Protein AF-A0A1J1LCN2-F1 (afdb_monomer_lite)

Radius of gyration: 22.04 Å; chains: 1; bounding box: 60×56×61 Å

Sequence (319 aa):
MSKEHWFLKQETEKDTKYTIKGSEVYQTLYPQIKDKIDKNESVIDILTWIEAEVKTAYNEAYKGSEIELTQGALNNCRGQWNEFLITSFLAEIAIDFYSTHKLYFVPFRLARSGETNKTVKKPKSQKKGTSQETVSTEETVSSEAASKFLALFHKDEFKENKGLHHINQFKDNIFFSSPDYVLSILDDQGLFNQIQPLLNQQANEAESLGTEIYKLLQGKLKAQEVKAVLSVKISNRPDRRYQALYETAMIKAIGYACGQNWKYYMVTAKQASLSDVKIFTKGIAPHGIAIKRELISVDQVYSCSNKQDLIKLVEDALP

pLDDT: mean 85.87, std 17.78, range [28.0, 98.06]

Structure (mmCIF, N/CA/C/O backbone):
data_AF-A0A1J1LCN2-F1
#
_entry.id   AF-A0A1J1LCN2-F1
#
loop_
_atom_site.group_PDB
_atom_site.id
_atom_site.type_symbol
_atom_site.label_atom_id
_atom_site.label_alt_id
_atom_site.label_comp_id
_atom_site.label_asym_id
_atom_site.label_entity_id
_atom_site.label_seq_id
_atom_site.pdbx_PDB_ins_code
_atom_site.Cartn_x
_atom_site.Cartn_y
_atom_site.Cartn_z
_atom_site.occupancy
_atom_site.B_iso_or_equiv
_atom_site.auth_seq_id
_atom_site.auth_comp_id
_atom_site.auth_asym_id
_atom_site.auth_atom_id
_atom_site.pdbx_PDB_model_num
ATOM 1 N N . MET A 1 1 ? 26.511 6.960 -16.632 1.00 59.47 1 MET A N 1
ATOM 2 C CA . MET A 1 1 ? 26.755 5.576 -16.161 1.00 59.47 1 MET A CA 1
ATOM 3 C C . MET A 1 1 ? 25.958 4.636 -17.047 1.00 59.47 1 MET A C 1
ATOM 5 O O . MET A 1 1 ? 24.852 5.014 -17.413 1.00 59.47 1 MET A O 1
ATOM 9 N N . SER A 1 2 ? 26.504 3.476 -17.430 1.00 80.00 2 SER A N 1
ATOM 10 C CA . SER A 1 2 ? 25.747 2.499 -18.230 1.00 80.00 2 SER A CA 1
ATOM 11 C C . SER A 1 2 ? 24.535 1.992 -17.434 1.00 80.00 2 SER A C 1
ATOM 13 O O . SER A 1 2 ? 24.664 1.624 -16.264 1.00 80.00 2 SER A O 1
ATOM 15 N N . LYS A 1 3 ? 23.355 2.000 -18.066 1.00 92.62 3 LYS A N 1
ATOM 16 C CA . LYS A 1 3 ? 22.088 1.498 -17.507 1.00 92.62 3 LYS A CA 1
ATOM 17 C C . LYS A 1 3 ? 21.880 -0.003 -17.784 1.00 92.62 3 LYS A C 1
ATOM 19 O O . LYS A 1 3 ? 20.807 -0.527 -17.518 1.00 92.62 3 LYS A O 1
ATOM 24 N N . GLU A 1 4 ? 22.900 -0.715 -18.273 1.00 90.75 4 GLU A N 1
ATOM 25 C CA . GLU A 1 4 ? 22.841 -2.168 -18.526 1.00 90.75 4 GLU A CA 1
ATOM 26 C C . GLU A 1 4 ? 22.436 -2.980 -17.293 1.00 90.75 4 GLU A C 1
ATOM 28 O O . GLU A 1 4 ? 21.716 -3.969 -17.410 1.00 90.75 4 GLU A O 1
ATOM 33 N N . HIS A 1 5 ? 22.854 -2.544 -16.101 1.00 93.19 5 HIS A N 1
ATOM 34 C CA . HIS A 1 5 ? 22.542 -3.225 -14.847 1.00 93.19 5 HIS A CA 1
ATOM 35 C C . HIS A 1 5 ? 21.031 -3.355 -14.589 1.00 93.19 5 HIS A C 1
ATOM 37 O O . HIS A 1 5 ? 20.629 -4.323 -13.948 1.00 93.19 5 HIS A O 1
ATOM 43 N N . TRP A 1 6 ? 20.194 -2.485 -15.176 1.00 95.38 6 TRP A N 1
ATOM 44 C CA . TRP A 1 6 ? 18.727 -2.548 -15.096 1.00 95.38 6 TRP A CA 1
ATOM 45 C C . TRP A 1 6 ? 18.120 -3.803 -15.725 1.00 95.38 6 TRP A C 1
ATOM 47 O O . TRP A 1 6 ? 16.941 -4.091 -15.502 1.00 95.38 6 TRP A O 1
ATOM 57 N N . PHE A 1 7 ? 18.891 -4.547 -16.514 1.00 95.25 7 PHE A N 1
ATOM 58 C CA . PHE A 1 7 ? 18.408 -5.694 -17.260 1.00 95.25 7 PHE A CA 1
ATOM 59 C C . PHE A 1 7 ? 19.139 -6.964 -16.832 1.00 95.25 7 PHE A C 1
ATOM 61 O O . PHE A 1 7 ? 20.348 -6.988 -16.615 1.00 95.25 7 PHE A O 1
ATOM 68 N N . LEU A 1 8 ? 18.386 -8.053 -16.713 1.00 92.88 8 LEU A N 1
ATOM 69 C CA . LEU A 1 8 ? 18.922 -9.390 -16.509 1.00 92.88 8 LEU A CA 1
ATOM 70 C C . LEU A 1 8 ? 18.623 -10.227 -17.748 1.00 92.88 8 LEU A C 1
ATOM 72 O O . LEU A 1 8 ? 17.456 -10.473 -18.065 1.00 92.88 8 LEU A O 1
ATOM 76 N N . LYS A 1 9 ? 19.677 -10.683 -18.425 1.00 90.50 9 LYS A N 1
ATOM 77 C CA . LYS A 1 9 ? 19.562 -11.663 -19.504 1.00 90.50 9 LYS A CA 1
ATOM 78 C C . LYS A 1 9 ? 19.277 -13.038 -18.896 1.00 90.50 9 LYS A C 1
ATOM 80 O O . LYS A 1 9 ? 20.013 -13.498 -18.027 1.00 90.50 9 LYS A O 1
ATOM 85 N N . GLN A 1 10 ? 18.205 -13.675 -19.341 1.00 87.38 10 GLN A N 1
ATOM 86 C CA . GLN A 1 10 ? 17.827 -15.035 -18.981 1.00 87.38 10 GLN A CA 1
ATOM 87 C C . GLN A 1 10 ? 17.885 -15.899 -20.233 1.00 87.38 10 GLN A C 1
ATOM 89 O O . GLN A 1 10 ? 17.110 -15.705 -21.168 1.00 87.38 10 GLN A O 1
ATOM 94 N N . GLU A 1 11 ? 18.811 -16.847 -20.237 1.00 87.62 11 GLU A N 1
ATOM 95 C CA . GLU A 1 11 ? 18.952 -17.829 -21.304 1.00 87.62 11 GLU A CA 1
ATOM 96 C C . GLU A 1 11 ? 18.274 -19.124 -20.860 1.00 87.62 11 GLU A C 1
ATOM 98 O O . GLU A 1 11 ? 18.540 -19.655 -19.781 1.00 87.62 11 GLU A O 1
ATOM 103 N N . THR A 1 12 ? 17.353 -19.610 -21.683 1.00 83.38 12 THR A N 1
ATOM 104 C CA . THR A 1 12 ? 16.739 -20.931 -21.544 1.00 83.38 12 THR A CA 1
ATOM 105 C C . THR A 1 12 ? 17.127 -21.777 -22.749 1.00 83.38 12 THR A C 1
ATOM 107 O O . THR A 1 12 ? 17.498 -21.235 -23.786 1.00 83.38 12 THR A O 1
ATOM 110 N N . GLU A 1 13 ? 16.970 -23.100 -22.660 1.00 81.00 13 GLU A N 1
ATOM 111 C CA . GLU A 1 13 ? 17.244 -24.018 -23.782 1.00 81.00 13 GLU A CA 1
ATOM 112 C C . GLU A 1 13 ? 16.481 -23.666 -25.075 1.00 81.00 13 GLU A C 1
ATOM 114 O O . GLU A 1 13 ? 16.853 -24.126 -26.150 1.00 81.00 13 GLU A O 1
ATOM 119 N N . LYS A 1 14 ? 15.402 -22.874 -24.979 1.00 81.06 14 LYS A N 1
ATOM 120 C CA . LYS A 1 14 ? 14.504 -22.550 -26.095 1.00 81.06 14 LYS A CA 1
ATOM 121 C C . LYS A 1 14 ? 14.486 -21.076 -26.493 1.00 81.06 14 LYS A C 1
ATOM 123 O O . LYS A 1 14 ? 13.974 -20.775 -27.564 1.00 81.06 14 LYS A O 1
ATOM 128 N N . ASP A 1 15 ? 14.953 -20.167 -25.636 1.00 86.00 15 ASP A N 1
ATOM 129 C CA . ASP A 1 15 ? 14.773 -18.725 -25.841 1.00 86.00 15 ASP A CA 1
ATOM 130 C C . ASP A 1 15 ? 15.688 -17.884 -24.937 1.00 86.00 15 ASP A C 1
ATOM 132 O O . ASP A 1 15 ? 16.031 -18.299 -23.824 1.00 86.00 15 ASP A O 1
ATOM 136 N N . THR A 1 16 ? 16.020 -16.674 -25.385 1.00 85.50 16 THR A N 1
ATOM 137 C CA . THR A 1 16 ? 16.702 -15.649 -24.589 1.00 85.50 16 THR A CA 1
ATOM 138 C C . THR A 1 16 ? 15.739 -14.505 -24.300 1.00 85.50 16 THR A C 1
ATOM 140 O O . THR A 1 16 ? 15.198 -13.890 -25.213 1.00 85.50 16 THR A O 1
ATOM 143 N N . LYS A 1 17 ? 15.560 -14.164 -23.021 1.00 88.19 17 LYS A N 1
ATOM 144 C CA . LYS A 1 17 ? 14.676 -13.072 -22.590 1.00 88.19 17 LYS A CA 1
ATOM 145 C C . LYS A 1 17 ? 15.401 -12.089 -21.692 1.00 88.19 17 LYS A C 1
ATOM 147 O O . LYS A 1 17 ? 16.262 -12.469 -20.906 1.00 88.19 17 LYS A O 1
ATOM 152 N N . TYR A 1 18 ? 14.995 -10.827 -21.758 1.00 89.62 18 TYR A N 1
ATOM 153 C CA . TYR A 1 18 ? 15.438 -9.807 -20.814 1.00 89.62 18 TYR A CA 1
ATOM 154 C C . TYR A 1 18 ? 14.356 -9.542 -19.772 1.00 89.62 18 TYR A C 1
ATOM 156 O O . TYR A 1 18 ? 13.198 -9.281 -20.101 1.00 89.62 18 TYR A O 1
ATOM 164 N N . THR A 1 19 ? 14.751 -9.597 -18.504 1.00 92.06 19 THR A N 1
ATOM 165 C CA . THR A 1 19 ? 13.927 -9.173 -17.370 1.00 92.06 19 THR A CA 1
ATOM 166 C C . THR A 1 19 ? 14.384 -7.799 -16.906 1.00 92.06 19 THR A C 1
ATOM 168 O O . THR A 1 19 ? 15.581 -7.537 -16.821 1.00 92.06 19 THR A O 1
ATOM 171 N N . ILE A 1 20 ? 13.433 -6.927 -16.586 1.00 95.25 20 ILE A N 1
ATOM 172 C CA . ILE A 1 20 ? 13.710 -5.614 -16.003 1.00 95.25 20 ILE A CA 1
ATOM 173 C C . ILE A 1 20 ? 13.854 -5.796 -14.494 1.00 95.25 20 ILE A C 1
ATOM 175 O O . ILE A 1 20 ? 12.974 -6.355 -13.835 1.00 95.25 20 ILE A O 1
ATOM 179 N N . LYS A 1 21 ? 14.940 -5.287 -13.929 1.00 94.31 21 LYS A N 1
ATOM 180 C CA . LYS A 1 21 ? 15.124 -5.206 -12.485 1.00 94.31 21 LYS A CA 1
ATOM 181 C C . LYS A 1 21 ? 14.423 -3.955 -11.966 1.00 94.31 21 LYS A C 1
ATOM 183 O O . LYS A 1 21 ? 15.024 -2.895 -11.819 1.00 94.31 21 LYS A O 1
ATOM 188 N N . GLY A 1 22 ? 13.111 -4.074 -11.752 1.00 92.94 22 GLY A N 1
ATOM 189 C CA . GLY A 1 22 ? 12.228 -2.940 -11.464 1.00 92.94 22 GLY A CA 1
ATOM 190 C C . GLY A 1 22 ? 12.692 -2.057 -10.301 1.00 92.94 22 GLY A C 1
ATOM 191 O O . GLY A 1 22 ? 12.530 -0.840 -10.357 1.00 92.94 22 GLY A O 1
ATOM 192 N N . SER A 1 23 ? 13.312 -2.636 -9.278 1.00 89.75 23 SER A N 1
ATOM 193 C CA . SER A 1 23 ? 13.842 -1.887 -8.144 1.00 89.75 23 SER A CA 1
ATOM 194 C C . SER A 1 23 ? 15.142 -1.160 -8.400 1.00 89.75 23 SER A C 1
ATOM 196 O O . SER A 1 23 ? 15.243 -0.004 -8.004 1.00 89.75 23 SER A O 1
ATOM 198 N N . GLU A 1 24 ? 16.094 -1.775 -9.104 1.00 92.00 24 GLU A N 1
ATOM 199 C CA . GLU A 1 24 ? 17.316 -1.084 -9.525 1.00 92.00 24 GLU A CA 1
ATOM 200 C C . GLU A 1 24 ? 16.958 0.140 -10.383 1.00 92.00 24 GLU A C 1
ATOM 202 O O . GLU A 1 24 ? 17.501 1.224 -10.167 1.00 92.00 24 GLU A O 1
ATOM 207 N N . VAL A 1 25 ? 15.972 0.005 -11.283 1.00 94.56 25 VAL A N 1
ATOM 208 C CA . VAL A 1 25 ? 15.423 1.131 -12.059 1.00 94.56 25 VAL A CA 1
ATOM 209 C C . VAL A 1 25 ? 14.874 2.215 -11.131 1.00 94.56 25 VAL A C 1
ATOM 211 O O . VAL A 1 25 ? 15.272 3.373 -11.238 1.00 94.56 25 VAL A O 1
ATOM 214 N N . TYR A 1 26 ? 13.968 1.851 -10.218 1.00 93.12 26 TYR A N 1
ATOM 215 C CA . TYR A 1 26 ? 13.308 2.815 -9.336 1.00 93.12 26 TYR A CA 1
ATOM 216 C C . TYR A 1 26 ? 14.311 3.553 -8.445 1.00 93.12 26 TYR A C 1
ATOM 218 O O . TYR A 1 26 ? 14.257 4.772 -8.359 1.00 93.12 26 TYR A O 1
ATOM 226 N N . GLN A 1 27 ? 15.258 2.836 -7.835 1.00 90.56 27 GLN A N 1
ATOM 227 C CA . GLN A 1 27 ? 16.303 3.417 -6.988 1.00 90.56 27 GLN A CA 1
ATOM 228 C C . GLN A 1 27 ? 17.216 4.355 -7.780 1.00 90.56 27 GLN A C 1
ATOM 230 O O . GLN A 1 27 ? 17.504 5.459 -7.324 1.00 90.56 27 GLN A O 1
ATOM 235 N N . THR A 1 28 ? 17.625 3.955 -8.988 1.00 92.38 28 THR A N 1
ATOM 236 C CA . THR A 1 28 ? 18.464 4.799 -9.853 1.00 92.38 28 THR A CA 1
ATOM 237 C C . THR A 1 28 ? 17.752 6.099 -10.234 1.00 92.38 28 THR A C 1
ATOM 239 O O . THR A 1 28 ? 18.388 7.145 -10.334 1.00 92.38 28 THR A O 1
ATOM 242 N N . LEU A 1 29 ? 16.437 6.030 -10.456 1.00 93.69 29 LEU A N 1
ATOM 243 C CA . LEU A 1 29 ? 15.605 7.162 -10.861 1.00 93.69 29 LEU A CA 1
ATOM 244 C C . LEU A 1 29 ? 14.994 7.933 -9.683 1.00 93.69 29 LEU A C 1
ATOM 246 O O . LEU A 1 29 ? 14.337 8.950 -9.905 1.00 93.69 29 LEU A O 1
ATOM 250 N N . TYR A 1 30 ? 15.183 7.477 -8.441 1.00 91.44 30 TYR A N 1
ATOM 251 C CA . TYR A 1 30 ? 14.486 8.032 -7.284 1.00 91.44 30 TYR A CA 1
ATOM 252 C C . TYR A 1 30 ? 14.711 9.540 -7.081 1.00 91.44 30 TYR A C 1
ATOM 254 O O . TYR A 1 30 ? 13.727 10.228 -6.827 1.00 91.44 30 TYR A O 1
ATOM 262 N N . PRO A 1 31 ? 15.922 10.114 -7.250 1.00 91.56 31 PRO A N 1
ATOM 263 C CA . PRO A 1 31 ? 16.104 11.563 -7.127 1.00 91.56 31 PRO A CA 1
ATOM 264 C C . PRO A 1 31 ? 15.206 12.372 -8.076 1.00 91.56 31 PRO A C 1
ATOM 266 O O . PRO A 1 31 ? 14.631 13.381 -7.678 1.00 91.56 31 PRO A O 1
ATOM 269 N N . GLN A 1 32 ? 15.042 11.914 -9.320 1.00 95.00 32 GLN A N 1
ATOM 270 C CA . GLN A 1 32 ? 14.153 12.541 -10.298 1.00 95.00 32 GLN A CA 1
ATOM 271 C C . GLN A 1 32 ? 12.687 12.253 -9.979 1.00 95.00 32 GLN A C 1
ATOM 273 O O . GLN A 1 32 ? 11.855 13.141 -10.115 1.00 95.00 32 GLN A O 1
ATOM 278 N N . ILE A 1 33 ? 12.361 11.037 -9.529 1.00 92.25 33 ILE A N 1
ATOM 279 C CA . ILE A 1 33 ? 11.013 10.704 -9.054 1.00 92.25 33 ILE A CA 1
ATOM 280 C C . ILE A 1 33 ? 10.621 11.653 -7.921 1.00 92.25 33 ILE A C 1
ATOM 282 O O . ILE A 1 33 ? 9.539 12.220 -7.975 1.00 92.25 33 ILE A O 1
ATOM 286 N N . LYS A 1 34 ? 11.505 11.891 -6.949 1.00 90.44 34 LYS A N 1
ATOM 287 C CA . LYS A 1 34 ? 11.265 12.798 -5.825 1.00 90.44 34 LYS A CA 1
ATOM 288 C C . LYS A 1 34 ? 10.973 14.227 -6.287 1.00 90.44 34 LYS A C 1
ATOM 290 O O . LYS A 1 34 ? 9.977 14.798 -5.873 1.00 90.44 34 LYS A O 1
ATOM 295 N N . ASP A 1 35 ? 11.761 14.770 -7.214 1.00 92.88 35 ASP A N 1
ATOM 296 C CA . ASP A 1 35 ? 11.486 16.094 -7.796 1.00 92.88 35 ASP A CA 1
ATOM 297 C C . ASP A 1 35 ? 10.105 16.156 -8.482 1.00 92.88 35 ASP A C 1
ATOM 299 O O . ASP A 1 35 ? 9.369 17.133 -8.337 1.00 92.88 35 ASP A O 1
ATOM 303 N N . LYS A 1 36 ? 9.702 15.087 -9.180 1.00 93.44 36 LYS A N 1
ATOM 304 C CA . LYS A 1 36 ? 8.366 14.978 -9.792 1.00 93.44 36 LYS A CA 1
ATOM 305 C C . LYS A 1 36 ? 7.249 14.892 -8.751 1.00 93.44 36 LYS A C 1
ATOM 307 O O . LYS A 1 36 ? 6.198 15.509 -8.920 1.00 93.44 36 LYS A O 1
ATOM 312 N N . ILE A 1 37 ? 7.490 14.154 -7.671 1.00 87.94 37 ILE A N 1
ATOM 313 C CA . ILE A 1 37 ? 6.608 14.047 -6.506 1.00 87.94 37 ILE A CA 1
ATOM 314 C C . ILE A 1 37 ? 6.406 15.420 -5.857 1.00 87.94 37 ILE A C 1
ATOM 316 O O . ILE A 1 37 ? 5.265 15.819 -5.627 1.00 87.94 37 ILE A O 1
ATOM 320 N N . ASP A 1 38 ? 7.489 16.160 -5.620 1.00 88.19 38 ASP A N 1
ATOM 321 C CA . ASP A 1 38 ? 7.463 17.482 -4.986 1.00 88.19 38 ASP A CA 1
ATOM 322 C C . ASP A 1 38 ? 6.734 18.518 -5.860 1.00 88.19 38 ASP A C 1
ATOM 324 O O . ASP A 1 38 ? 6.069 19.421 -5.352 1.00 88.19 38 ASP A O 1
ATOM 328 N N . LYS A 1 39 ? 6.771 18.341 -7.186 1.00 91.50 39 LYS A N 1
ATOM 329 C CA . LYS A 1 39 ? 5.978 19.112 -8.163 1.00 91.50 39 LYS A CA 1
ATOM 330 C C . LYS A 1 39 ? 4.519 18.664 -8.273 1.00 91.50 39 LYS A C 1
ATOM 332 O O . LYS A 1 39 ? 3.776 19.220 -9.081 1.00 91.50 39 LYS A O 1
ATOM 337 N N . ASN A 1 40 ? 4.102 17.683 -7.473 1.00 89.31 40 ASN A N 1
ATOM 338 C CA . ASN A 1 40 ? 2.767 17.096 -7.489 1.00 89.31 40 ASN A CA 1
ATOM 339 C C . ASN A 1 40 ? 2.376 16.531 -8.874 1.00 89.31 40 ASN A C 1
ATOM 341 O O . ASN A 1 40 ? 1.203 16.578 -9.255 1.00 89.31 40 ASN A O 1
ATOM 345 N N . GLU A 1 41 ? 3.353 16.015 -9.639 1.00 93.38 41 GLU A N 1
ATOM 346 C CA . GLU A 1 41 ? 3.096 15.330 -10.913 1.00 93.38 41 GLU A CA 1
ATOM 347 C C . GLU A 1 41 ? 2.220 14.093 -10.704 1.00 93.38 41 GLU A C 1
ATOM 349 O O . GLU A 1 41 ? 2.215 13.478 -9.630 1.00 93.38 41 GLU A O 1
ATOM 354 N N . SER A 1 42 ? 1.482 13.702 -11.750 1.00 91.81 42 SER A N 1
ATOM 355 C CA . SER A 1 42 ? 0.599 12.558 -11.610 1.00 91.81 42 SER A CA 1
ATOM 356 C C . SER A 1 42 ? 1.366 11.229 -11.555 1.00 91.81 42 SER A C 1
ATOM 358 O O . SER A 1 42 ? 2.341 11.025 -12.278 1.00 91.81 42 SER A O 1
ATOM 360 N N . VAL A 1 43 ? 0.893 10.263 -10.764 1.00 92.50 43 VAL A N 1
ATOM 361 C CA . VAL A 1 43 ? 1.433 8.897 -10.678 1.00 92.50 43 VAL A CA 1
ATOM 362 C C . VAL A 1 43 ? 1.495 8.253 -12.058 1.00 92.50 43 VAL A C 1
ATOM 364 O O . VAL A 1 43 ? 2.460 7.567 -12.386 1.00 92.50 43 VAL A O 1
ATOM 367 N N . ILE A 1 44 ? 0.484 8.478 -12.899 1.00 94.62 44 ILE A N 1
ATOM 368 C CA . ILE A 1 44 ? 0.459 7.927 -14.255 1.00 94.62 44 ILE A CA 1
ATOM 369 C C . ILE A 1 44 ? 1.542 8.549 -15.132 1.00 94.62 44 ILE A C 1
ATOM 371 O O . ILE A 1 44 ? 2.159 7.806 -15.902 1.00 94.62 44 ILE A O 1
ATOM 375 N N . ASP A 1 45 ? 1.800 9.846 -15.001 1.00 95.12 45 ASP A N 1
ATOM 376 C CA . ASP A 1 45 ? 2.851 10.528 -15.756 1.00 95.12 45 ASP A CA 1
ATOM 377 C C . ASP A 1 45 ? 4.233 10.067 -15.297 1.00 95.12 45 ASP A C 1
ATOM 379 O O . ASP A 1 45 ? 5.050 9.682 -16.134 1.00 95.12 45 ASP A O 1
ATOM 383 N N . ILE A 1 46 ? 4.457 9.958 -13.982 1.00 95.75 46 ILE A N 1
ATOM 384 C CA . ILE A 1 46 ? 5.706 9.427 -13.416 1.00 95.75 46 ILE A CA 1
ATOM 385 C C . ILE A 1 46 ? 5.950 7.995 -13.908 1.00 95.75 46 ILE A C 1
ATOM 387 O O . ILE A 1 46 ? 7.026 7.691 -14.418 1.00 95.75 46 ILE A O 1
ATOM 391 N N . LEU A 1 47 ? 4.949 7.110 -13.836 1.00 96.19 47 LEU A N 1
ATOM 392 C CA . LEU A 1 47 ? 5.072 5.730 -14.321 1.00 96.19 47 LEU A CA 1
ATOM 393 C C . LEU A 1 47 ? 5.350 5.659 -15.828 1.00 96.19 47 LEU A C 1
ATOM 395 O O . LEU A 1 47 ? 6.078 4.779 -16.281 1.00 96.19 47 LEU A O 1
ATOM 399 N N . THR A 1 48 ? 4.755 6.558 -16.613 1.00 96.69 48 THR A N 1
ATOM 400 C CA . THR A 1 48 ? 4.974 6.630 -18.066 1.00 96.69 48 THR A CA 1
ATOM 401 C C . THR A 1 48 ? 6.374 7.132 -18.390 1.00 96.69 48 THR A C 1
ATOM 403 O O . THR A 1 48 ? 7.018 6.595 -19.288 1.00 96.69 48 THR A O 1
ATOM 406 N N . TRP A 1 49 ? 6.873 8.094 -17.620 1.00 98.06 49 TRP A N 1
ATOM 407 C CA . TRP A 1 49 ? 8.245 8.566 -17.720 1.00 98.06 49 TRP A CA 1
ATOM 408 C C . TRP A 1 49 ? 9.259 7.470 -17.350 1.00 98.06 49 TRP A C 1
ATOM 410 O O . TRP A 1 49 ? 10.168 7.224 -18.138 1.00 98.06 49 TRP A O 1
ATOM 420 N N . ILE A 1 50 ? 9.068 6.735 -16.242 1.00 97.38 50 ILE A N 1
ATOM 421 C CA . ILE A 1 50 ? 9.936 5.592 -15.881 1.00 97.38 50 ILE A CA 1
ATOM 422 C C . ILE A 1 50 ? 9.955 4.557 -17.015 1.00 97.38 50 ILE A C 1
ATOM 424 O O . ILE A 1 50 ? 11.013 4.070 -17.409 1.00 97.38 50 ILE A O 1
ATOM 428 N N . GLU A 1 51 ? 8.788 4.231 -17.578 1.00 97.56 51 GLU A N 1
ATOM 429 C CA . GLU A 1 51 ? 8.684 3.289 -18.695 1.00 97.56 51 GLU A CA 1
ATOM 430 C C . GLU A 1 51 ? 9.467 3.765 -19.932 1.00 97.56 51 GLU A C 1
ATOM 432 O O . GLU A 1 51 ? 10.142 2.963 -20.581 1.00 97.56 51 GLU A O 1
ATOM 437 N N . ALA A 1 52 ? 9.405 5.063 -20.247 1.00 97.56 52 ALA A N 1
ATOM 438 C CA . ALA A 1 52 ? 10.164 5.663 -21.340 1.00 97.56 52 ALA A CA 1
ATOM 439 C C . ALA A 1 52 ? 11.678 5.612 -21.080 1.00 97.56 52 ALA A C 1
ATOM 441 O O . ALA A 1 52 ? 12.429 5.208 -21.965 1.00 97.56 52 ALA A O 1
ATOM 442 N N . GLU A 1 53 ? 12.122 5.927 -19.860 1.00 97.75 53 GLU A N 1
ATOM 443 C CA . GLU A 1 53 ? 13.531 5.827 -19.456 1.00 97.75 53 GLU A CA 1
ATOM 444 C C . GLU A 1 53 ? 14.077 4.405 -19.616 1.00 97.75 53 GLU A C 1
ATOM 446 O O . GLU A 1 53 ? 15.195 4.223 -20.102 1.00 97.75 53 GLU A O 1
ATOM 451 N N . VAL A 1 54 ? 13.290 3.391 -19.244 1.00 97.12 54 VAL A N 1
ATOM 452 C CA . VAL A 1 54 ? 13.667 1.980 -19.405 1.00 97.12 54 VAL A CA 1
ATOM 453 C C . VAL A 1 54 ? 13.768 1.596 -20.878 1.00 97.12 54 VAL A C 1
ATOM 455 O O . VAL A 1 54 ? 14.728 0.930 -21.261 1.00 97.12 54 VAL A O 1
ATOM 458 N N . LYS A 1 55 ? 12.823 2.025 -21.723 1.00 95.81 55 LYS A N 1
ATOM 459 C CA . LYS A 1 55 ? 12.873 1.752 -23.171 1.00 95.81 55 LYS A CA 1
ATOM 460 C C . LYS A 1 55 ? 14.096 2.394 -23.825 1.00 95.81 55 LYS A C 1
ATOM 462 O O . LYS A 1 55 ? 14.793 1.725 -24.583 1.00 95.81 55 LYS A O 1
ATOM 467 N N . THR A 1 56 ? 14.388 3.653 -23.500 1.00 95.81 56 THR A N 1
ATOM 468 C CA . THR A 1 56 ? 15.586 4.351 -23.989 1.00 95.81 56 THR A CA 1
ATOM 469 C C . THR A 1 56 ? 16.855 3.621 -23.556 1.00 95.81 56 THR A C 1
ATOM 471 O O . THR A 1 56 ? 17.677 3.276 -24.399 1.00 95.81 56 THR A O 1
ATOM 474 N N . ALA A 1 57 ? 16.967 3.287 -22.267 1.00 95.75 57 ALA A N 1
ATOM 475 C CA . ALA A 1 57 ? 18.111 2.559 -21.723 1.00 95.75 57 ALA A CA 1
ATOM 476 C C . ALA A 1 57 ? 18.319 1.190 -22.387 1.00 95.75 57 ALA A C 1
ATOM 478 O O . ALA A 1 57 ? 19.452 0.805 -22.662 1.00 95.75 57 ALA A O 1
ATOM 479 N N . TYR A 1 58 ? 17.232 0.464 -22.660 1.00 94.88 58 TYR A N 1
ATOM 480 C CA . TYR A 1 58 ? 17.285 -0.829 -23.338 1.00 94.88 58 TYR A CA 1
ATOM 481 C C . TYR A 1 58 ? 17.812 -0.692 -24.769 1.00 94.88 58 TYR A C 1
ATOM 483 O O . TYR A 1 58 ? 18.725 -1.412 -25.167 1.00 94.88 58 TYR A O 1
ATOM 491 N N . ASN A 1 59 ? 17.272 0.268 -25.524 1.00 93.12 59 ASN A N 1
ATOM 492 C CA . ASN A 1 59 ? 17.659 0.512 -26.912 1.00 93.12 59 ASN A CA 1
ATOM 493 C C . ASN A 1 59 ? 19.118 0.971 -27.040 1.00 93.12 59 ASN A C 1
ATOM 495 O O . ASN A 1 59 ? 19.779 0.646 -28.024 1.00 93.12 59 ASN A O 1
ATOM 499 N N . GLU A 1 60 ? 19.620 1.721 -26.059 1.00 93.12 60 GLU A N 1
ATOM 500 C CA . GLU A 1 60 ? 21.025 2.124 -25.985 1.00 93.12 60 GLU A CA 1
ATOM 501 C C . GLU A 1 60 ? 21.938 0.940 -25.640 1.00 93.12 60 GLU A C 1
ATOM 503 O O . GLU A 1 60 ? 22.942 0.729 -26.319 1.00 93.12 60 GLU A O 1
ATOM 508 N N . ALA A 1 61 ? 21.579 0.151 -24.620 1.00 91.31 61 ALA A N 1
ATOM 509 C CA . ALA A 1 61 ? 22.380 -0.973 -24.128 1.00 91.31 61 ALA A CA 1
ATOM 510 C C . ALA A 1 61 ? 22.440 -2.158 -25.106 1.00 91.31 61 ALA A C 1
ATOM 512 O O . ALA A 1 61 ? 23.455 -2.844 -25.192 1.00 91.31 61 ALA A O 1
ATOM 513 N N . TYR A 1 62 ? 21.359 -2.400 -25.849 1.00 89.31 62 TYR A N 1
ATOM 514 C CA . TYR A 1 62 ? 21.207 -3.563 -26.728 1.00 89.31 62 TYR A CA 1
ATOM 515 C C . TYR A 1 62 ? 20.932 -3.157 -28.175 1.00 89.31 62 TYR A C 1
ATOM 517 O O . TYR A 1 62 ? 20.204 -3.835 -28.900 1.00 89.31 62 TYR A O 1
ATOM 525 N N . LYS A 1 63 ? 21.518 -2.040 -28.617 1.00 86.94 63 LYS A N 1
ATOM 526 C CA . LYS A 1 63 ? 21.385 -1.552 -29.991 1.00 86.94 63 LYS A CA 1
ATOM 527 C C . LYS A 1 63 ? 21.774 -2.644 -30.998 1.00 86.94 63 LYS A C 1
ATOM 529 O O . LYS A 1 63 ? 22.917 -3.089 -31.019 1.00 86.94 63 LYS A O 1
ATOM 534 N N . GLY A 1 64 ? 20.829 -3.043 -31.851 1.00 82.69 64 GLY A N 1
ATOM 535 C CA . GLY A 1 64 ? 21.023 -4.107 -32.848 1.00 82.69 64 GLY A CA 1
ATOM 536 C C . GLY A 1 64 ? 20.702 -5.525 -32.359 1.00 82.69 64 GLY A C 1
ATOM 537 O O . GLY A 1 64 ? 20.872 -6.468 -33.123 1.00 82.69 64 GLY A O 1
ATOM 538 N N . SER A 1 65 ? 20.226 -5.688 -31.120 1.00 83.44 65 SER A N 1
ATOM 539 C CA . SER A 1 65 ? 19.621 -6.936 -30.645 1.00 83.44 65 SER A CA 1
ATOM 540 C C . SER A 1 65 ? 18.294 -7.200 -31.362 1.00 83.44 65 SER A C 1
ATOM 542 O O . SER A 1 65 ? 17.457 -6.306 -31.452 1.00 83.44 65 SER A O 1
ATOM 544 N N . GLU A 1 66 ? 18.074 -8.438 -31.811 1.00 84.94 66 GLU A N 1
ATOM 545 C CA . GLU A 1 66 ? 16.772 -8.898 -32.331 1.00 84.94 66 GLU A CA 1
ATOM 546 C C . GLU A 1 66 ? 15.757 -9.192 -31.214 1.00 84.94 66 GLU A C 1
ATOM 548 O O . GLU A 1 66 ? 14.566 -9.361 -31.463 1.00 84.94 66 GLU A O 1
ATOM 553 N N . ILE A 1 67 ? 16.226 -9.271 -29.967 1.00 85.62 67 ILE A N 1
ATOM 554 C CA . ILE A 1 67 ? 15.379 -9.536 -28.807 1.00 85.62 67 ILE A CA 1
ATOM 555 C C . ILE A 1 67 ? 14.772 -8.211 -28.356 1.00 85.62 67 ILE A C 1
ATOM 557 O O . ILE A 1 67 ? 15.504 -7.290 -27.996 1.00 85.62 67 ILE A O 1
ATOM 561 N N . GLU A 1 68 ? 13.443 -8.136 -28.354 1.00 87.50 68 GLU A N 1
ATOM 562 C CA . GLU A 1 68 ? 12.695 -6.971 -27.889 1.00 87.50 68 GLU A CA 1
ATOM 563 C C . GLU A 1 68 ? 12.242 -7.113 -26.432 1.00 87.50 68 GLU A C 1
ATOM 565 O O . GLU A 1 68 ? 11.917 -8.195 -25.927 1.00 87.50 68 GLU A O 1
ATOM 570 N N . LEU A 1 69 ? 12.146 -5.974 -25.748 1.00 90.31 69 LEU A N 1
ATOM 571 C CA . LEU A 1 69 ? 11.575 -5.911 -24.414 1.00 90.31 69 LEU A CA 1
ATOM 572 C C . LEU A 1 69 ? 10.056 -6.120 -24.471 1.00 90.31 69 LEU A C 1
ATOM 574 O O . LEU A 1 69 ? 9.312 -5.299 -25.005 1.00 90.31 69 LEU A O 1
ATOM 578 N N . THR A 1 70 ? 9.573 -7.209 -23.876 1.00 90.81 70 THR A N 1
ATOM 579 C CA . THR A 1 70 ? 8.143 -7.540 -23.945 1.00 90.81 70 THR A CA 1
ATOM 580 C C . THR A 1 70 ? 7.266 -6.546 -23.173 1.00 90.81 70 THR A C 1
ATOM 582 O O . THR A 1 70 ? 7.590 -6.121 -22.059 1.00 90.81 70 THR A O 1
ATOM 585 N N . GLN A 1 71 ? 6.066 -6.268 -23.695 1.00 91.25 71 GLN A N 1
ATOM 586 C CA . GLN A 1 71 ? 5.064 -5.465 -22.982 1.00 91.25 71 GLN A CA 1
ATOM 587 C C . GLN A 1 71 ? 4.649 -6.100 -21.641 1.00 91.25 71 GLN A C 1
ATOM 589 O O . GLN A 1 71 ? 4.276 -5.394 -20.705 1.00 91.25 71 GLN A O 1
ATOM 594 N N . GLY A 1 72 ? 4.726 -7.431 -21.521 1.00 89.94 72 GLY A N 1
ATOM 595 C CA . GLY A 1 72 ? 4.472 -8.147 -20.269 1.00 89.94 72 GLY A CA 1
ATOM 596 C C . GLY A 1 72 ? 5.461 -7.773 -19.161 1.00 89.94 72 GLY A C 1
ATOM 597 O O . GLY A 1 72 ? 5.034 -7.477 -18.045 1.00 89.94 72 GLY A O 1
ATOM 598 N N . ALA A 1 73 ? 6.759 -7.707 -19.478 1.00 90.56 73 ALA A N 1
ATOM 599 C CA . ALA A 1 73 ? 7.790 -7.279 -18.532 1.00 90.56 73 ALA A CA 1
ATOM 600 C C . ALA A 1 73 ? 7.558 -5.834 -18.063 1.00 90.56 73 ALA A C 1
ATOM 602 O O . ALA A 1 73 ? 7.561 -5.566 -16.862 1.00 90.56 73 ALA A O 1
ATOM 603 N N . LEU A 1 74 ? 7.254 -4.928 -19.000 1.00 94.12 74 LEU A N 1
ATOM 604 C CA . LEU A 1 74 ? 6.931 -3.531 -18.692 1.00 94.12 74 LEU A CA 1
ATOM 605 C C . LEU A 1 74 ? 5.689 -3.414 -17.800 1.00 94.12 74 LEU A C 1
ATOM 607 O O . LEU A 1 74 ? 5.712 -2.694 -16.807 1.00 94.12 74 LEU A O 1
ATOM 611 N N . ASN A 1 75 ? 4.621 -4.159 -18.097 1.00 92.00 75 ASN A N 1
ATOM 612 C CA . ASN A 1 75 ? 3.394 -4.141 -17.297 1.00 92.00 75 ASN A CA 1
ATOM 613 C C . ASN A 1 75 ? 3.619 -4.640 -15.860 1.00 92.00 75 ASN A C 1
ATOM 615 O O . ASN A 1 75 ? 3.048 -4.074 -14.925 1.00 92.00 75 ASN A O 1
ATOM 619 N N . ASN A 1 76 ? 4.439 -5.680 -15.684 1.00 90.56 76 ASN A N 1
ATOM 620 C CA . ASN A 1 76 ? 4.785 -6.209 -14.365 1.00 90.56 76 ASN A CA 1
ATOM 621 C C . ASN A 1 76 ? 5.577 -5.181 -13.551 1.00 90.56 76 ASN A C 1
ATOM 623 O O . ASN A 1 76 ? 5.202 -4.872 -12.418 1.00 90.56 76 ASN A O 1
ATOM 627 N N . CYS A 1 77 ? 6.617 -4.591 -14.147 1.00 93.69 77 CYS A N 1
ATOM 628 C CA . CYS A 1 77 ? 7.409 -3.560 -13.484 1.00 93.69 77 CYS A CA 1
ATOM 629 C C . CYS A 1 77 ? 6.604 -2.296 -13.210 1.00 93.69 77 CYS A C 1
ATOM 631 O O . CYS A 1 77 ? 6.733 -1.729 -12.135 1.00 93.69 77 CYS A O 1
ATOM 633 N N . ARG A 1 78 ? 5.689 -1.905 -14.101 1.00 94.81 78 ARG A N 1
ATOM 634 C CA . ARG A 1 78 ? 4.798 -0.768 -13.859 1.00 94.81 78 ARG A CA 1
ATOM 635 C C . ARG A 1 78 ? 3.942 -0.969 -12.610 1.00 94.81 78 ARG A C 1
ATOM 637 O O . ARG A 1 78 ? 3.762 -0.025 -11.846 1.00 94.81 78 ARG A O 1
ATOM 644 N N . GLY A 1 79 ? 3.434 -2.185 -12.383 1.00 91.75 79 GLY A N 1
ATOM 645 C CA . GLY A 1 79 ? 2.725 -2.543 -11.148 1.00 91.75 79 GLY A CA 1
ATOM 646 C C . GLY A 1 79 ? 3.601 -2.376 -9.908 1.00 91.75 79 GLY A C 1
ATOM 647 O O . GLY A 1 79 ? 3.184 -1.756 -8.935 1.00 91.75 79 GLY A O 1
ATOM 648 N N . GLN A 1 80 ? 4.836 -2.866 -9.985 1.00 91.88 80 GLN A N 1
ATOM 649 C CA . GLN A 1 80 ? 5.820 -2.765 -8.910 1.00 91.88 80 GLN A CA 1
ATOM 650 C C . GLN A 1 80 ? 6.223 -1.307 -8.619 1.00 91.88 80 GLN A C 1
ATOM 652 O O . GLN A 1 80 ? 6.210 -0.888 -7.468 1.00 91.88 80 GLN A O 1
ATOM 657 N N . TRP A 1 81 ? 6.507 -0.504 -9.648 1.00 94.75 81 TRP A N 1
ATOM 658 C CA . TRP A 1 81 ? 6.810 0.922 -9.505 1.00 94.75 81 TRP A CA 1
ATOM 659 C C . TRP A 1 81 ? 5.641 1.698 -8.907 1.00 94.75 81 TRP A C 1
ATOM 661 O O . TRP A 1 81 ? 5.860 2.603 -8.113 1.00 94.75 81 TRP A O 1
ATOM 671 N N . ASN A 1 82 ? 4.400 1.328 -9.236 1.00 94.38 82 ASN A N 1
ATOM 672 C CA . ASN A 1 82 ? 3.226 1.940 -8.624 1.00 94.38 82 ASN A CA 1
ATOM 673 C C . ASN A 1 82 ? 3.183 1.684 -7.110 1.00 94.38 82 ASN A C 1
ATOM 675 O O . ASN A 1 82 ? 2.963 2.614 -6.344 1.00 94.38 82 ASN A O 1
ATOM 679 N N . GLU A 1 83 ? 3.436 0.451 -6.663 1.00 92.06 83 GLU A N 1
ATOM 680 C CA . GLU A 1 83 ? 3.573 0.156 -5.229 1.00 92.06 83 GLU A CA 1
ATOM 681 C C . GLU A 1 83 ? 4.732 0.939 -4.595 1.00 92.06 83 GLU A C 1
ATOM 683 O O . GLU A 1 83 ? 4.607 1.435 -3.478 1.00 92.06 83 GLU A O 1
ATOM 688 N N . PHE A 1 84 ? 5.859 1.098 -5.288 1.00 92.62 84 PHE A N 1
ATOM 689 C CA . PHE A 1 84 ? 6.982 1.874 -4.762 1.00 92.62 84 PHE A CA 1
ATOM 690 C C . PHE A 1 84 ? 6.643 3.355 -4.591 1.00 92.62 84 PHE A C 1
ATOM 692 O O . PHE A 1 84 ? 6.910 3.901 -3.525 1.00 92.62 84 PHE A O 1
ATOM 699 N N . LEU A 1 85 ? 5.968 3.967 -5.568 1.00 92.88 85 LEU A N 1
ATOM 700 C CA . LEU A 1 85 ? 5.507 5.355 -5.471 1.00 92.88 85 LEU A CA 1
ATOM 701 C C . LEU A 1 85 ? 4.570 5.554 -4.279 1.00 92.88 85 LEU A C 1
ATOM 703 O O . LEU A 1 85 ? 4.794 6.447 -3.467 1.00 92.88 85 LEU A O 1
ATOM 707 N N . ILE A 1 86 ? 3.556 4.693 -4.128 1.00 93.19 86 ILE A N 1
ATOM 708 C CA . ILE A 1 86 ? 2.613 4.787 -3.004 1.00 93.19 86 ILE A CA 1
ATOM 709 C C . ILE A 1 86 ? 3.328 4.582 -1.663 1.00 93.19 86 ILE A C 1
ATOM 711 O O . ILE A 1 86 ? 3.068 5.310 -0.709 1.00 93.19 86 ILE A O 1
ATOM 715 N N . THR A 1 87 ? 4.265 3.634 -1.597 1.00 93.00 87 THR A N 1
ATOM 716 C CA . THR A 1 87 ? 5.096 3.393 -0.408 1.00 93.00 87 THR A CA 1
ATOM 717 C C . THR A 1 87 ? 5.923 4.627 -0.033 1.00 93.00 87 THR A C 1
ATOM 719 O O . THR A 1 87 ? 5.924 5.017 1.137 1.00 93.00 87 THR A O 1
ATOM 722 N N . SER A 1 88 ? 6.585 5.258 -1.011 1.00 90.75 88 SER A N 1
ATOM 723 C CA . SER A 1 88 ? 7.355 6.489 -0.808 1.00 90.75 88 SER A CA 1
ATOM 724 C C . SER A 1 88 ? 6.455 7.636 -0.340 1.00 90.75 88 SER A C 1
ATOM 726 O O . SER A 1 88 ? 6.761 8.276 0.663 1.00 90.75 88 SER A O 1
ATOM 728 N N . PHE A 1 89 ? 5.308 7.852 -0.994 1.00 91.19 89 PHE A N 1
ATOM 729 C CA . PHE A 1 89 ? 4.365 8.905 -0.612 1.00 91.19 89 PHE A CA 1
ATOM 730 C C . PHE A 1 89 ? 3.841 8.746 0.807 1.00 91.19 89 PHE A C 1
ATOM 732 O O . PHE A 1 89 ? 3.857 9.699 1.579 1.00 91.19 89 PHE A O 1
ATOM 739 N N . LEU A 1 90 ? 3.377 7.548 1.162 1.00 93.56 90 LEU A N 1
ATOM 740 C CA . LEU A 1 90 ? 2.848 7.291 2.495 1.00 93.56 90 LEU A CA 1
ATOM 741 C C . LEU A 1 90 ? 3.925 7.488 3.569 1.00 93.56 90 LEU A C 1
ATOM 743 O O . LEU A 1 90 ? 3.625 8.026 4.631 1.00 93.56 90 LEU A O 1
ATOM 747 N N . ALA A 1 91 ? 5.174 7.101 3.291 1.00 93.19 91 ALA A N 1
ATOM 748 C CA . ALA A 1 91 ? 6.288 7.333 4.204 1.00 93.19 91 ALA A CA 1
ATOM 749 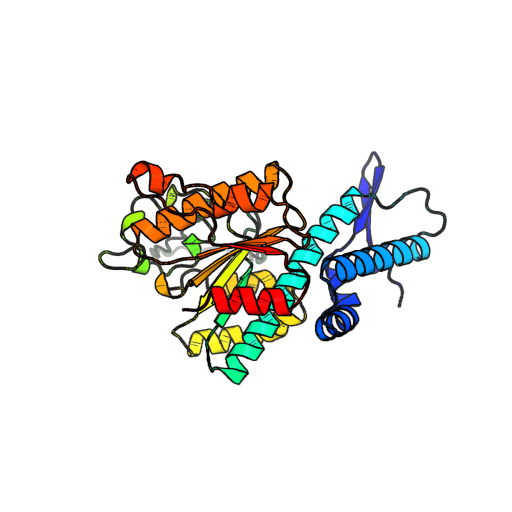C C . ALA A 1 91 ? 6.563 8.831 4.415 1.00 93.19 91 ALA A C 1
ATOM 751 O O . ALA A 1 91 ? 6.698 9.262 5.557 1.00 93.19 91 ALA A O 1
ATOM 752 N N . GLU A 1 92 ? 6.588 9.630 3.343 1.00 91.25 92 GLU A N 1
ATOM 753 C CA . GLU A 1 92 ? 6.736 11.087 3.453 1.00 91.25 92 GLU A CA 1
ATOM 754 C C . GLU A 1 92 ? 5.583 11.717 4.238 1.00 91.25 92 GLU A C 1
ATOM 756 O O . GLU A 1 92 ? 5.824 12.482 5.167 1.00 91.25 92 GLU A O 1
ATOM 761 N N . ILE A 1 93 ? 4.339 11.329 3.939 1.00 92.88 93 ILE A N 1
ATOM 762 C CA . ILE A 1 93 ? 3.160 11.803 4.674 1.00 92.88 93 ILE A CA 1
ATOM 763 C C . ILE A 1 93 ? 3.285 11.453 6.162 1.00 92.88 93 ILE A C 1
ATOM 765 O O . ILE A 1 93 ? 2.987 12.283 7.012 1.00 92.88 93 ILE A O 1
ATOM 769 N N . ALA A 1 94 ? 3.766 10.257 6.508 1.00 94.69 94 ALA A N 1
ATOM 770 C CA . ALA A 1 94 ? 3.970 9.868 7.901 1.00 94.69 94 ALA A CA 1
ATOM 771 C C . ALA A 1 94 ? 5.009 10.726 8.628 1.00 94.69 94 ALA A C 1
ATOM 773 O O . ALA A 1 94 ? 4.791 11.124 9.776 1.00 94.69 94 ALA A O 1
ATOM 774 N N . ILE A 1 95 ? 6.114 11.046 7.954 1.00 93.56 95 ILE A N 1
ATOM 775 C CA . ILE A 1 95 ? 7.155 11.932 8.484 1.00 93.56 95 ILE A CA 1
ATOM 776 C C . ILE A 1 95 ? 6.583 13.337 8.713 1.00 93.56 95 ILE A C 1
ATOM 778 O O . ILE A 1 95 ? 6.754 13.898 9.801 1.00 93.56 95 ILE A O 1
ATOM 782 N N . ASP A 1 96 ? 5.848 13.865 7.732 1.00 92.56 96 ASP A N 1
ATOM 783 C CA . ASP A 1 96 ? 5.219 15.184 7.797 1.00 92.56 96 ASP A CA 1
ATOM 784 C C . ASP A 1 96 ? 4.197 15.241 8.944 1.00 92.56 96 ASP A C 1
ATOM 786 O O . ASP A 1 96 ? 4.289 16.105 9.819 1.00 92.56 96 ASP A O 1
ATOM 790 N N . PHE A 1 97 ? 3.289 14.262 9.028 1.00 92.69 97 PHE A N 1
ATOM 791 C CA . PHE A 1 97 ? 2.276 14.175 10.085 1.00 92.69 97 PHE A CA 1
ATOM 792 C C . PHE A 1 97 ? 2.887 14.107 11.481 1.00 92.69 97 PHE A C 1
ATOM 794 O O . PHE A 1 97 ? 2.398 14.776 12.395 1.00 92.69 97 PHE A O 1
ATOM 801 N N . TYR A 1 98 ? 3.965 13.345 11.664 1.00 94.06 98 TYR A N 1
ATOM 802 C CA . TYR A 1 98 ? 4.659 13.327 12.944 1.00 94.06 98 TYR A CA 1
ATOM 803 C C . TYR A 1 98 ? 5.282 14.692 13.263 1.00 94.06 98 TYR A C 1
ATOM 805 O O . TYR A 1 98 ? 5.173 15.180 14.391 1.00 94.06 98 TYR A O 1
ATOM 813 N N . SER A 1 99 ? 5.907 15.343 12.279 1.00 93.12 99 SER A N 1
ATOM 814 C CA . SER A 1 99 ? 6.546 16.644 12.480 1.00 93.12 99 SER A CA 1
ATOM 815 C C . SER A 1 99 ? 5.539 17.721 12.912 1.00 93.12 99 SER A C 1
ATOM 817 O O . SER A 1 99 ? 5.806 18.433 13.889 1.00 93.12 99 SER A O 1
ATOM 819 N N . THR A 1 100 ? 4.364 17.754 12.272 1.00 93.62 100 THR A N 1
ATOM 820 C CA . THR A 1 100 ? 3.324 18.778 12.444 1.00 93.62 100 THR A CA 1
ATOM 821 C C . THR A 1 100 ? 2.360 18.472 13.589 1.00 93.62 100 THR A C 1
ATOM 823 O O . THR A 1 100 ? 2.071 19.355 14.391 1.00 93.62 100 THR A O 1
ATOM 826 N N . HIS A 1 101 ? 1.887 17.229 13.704 1.00 92.06 101 HIS A N 1
ATOM 827 C CA . HIS A 1 101 ? 0.791 16.852 14.608 1.00 92.06 101 HIS A CA 1
ATOM 828 C C . HIS A 1 101 ? 1.234 15.992 15.797 1.00 92.06 101 HIS A C 1
ATOM 830 O O . HIS A 1 101 ? 0.424 15.710 16.675 1.00 92.06 101 HIS A O 1
ATOM 836 N N . LYS A 1 102 ? 2.502 15.551 15.836 1.00 92.62 102 LYS A N 1
ATOM 837 C CA . LYS A 1 102 ? 3.020 14.591 16.835 1.00 92.62 102 LYS A CA 1
ATOM 838 C C . LYS A 1 102 ? 2.243 13.272 16.871 1.00 92.62 102 LYS A C 1
ATOM 840 O O . LYS A 1 102 ? 2.211 12.594 17.893 1.00 92.62 102 LYS A O 1
ATOM 845 N N . LEU A 1 103 ? 1.659 12.892 15.737 1.00 93.44 103 LEU A N 1
ATOM 846 C CA . LEU A 1 103 ? 0.921 11.649 15.583 1.00 93.44 103 LEU A CA 1
ATOM 847 C C . LEU A 1 103 ? 1.869 10.512 15.182 1.00 93.44 103 LEU A C 1
ATOM 849 O O . LEU A 1 103 ? 2.609 10.648 14.208 1.00 93.44 103 LEU A O 1
ATOM 853 N N . TYR A 1 104 ? 1.822 9.380 15.888 1.00 96.12 104 TYR A N 1
ATOM 854 C CA . TYR A 1 104 ? 2.611 8.177 15.575 1.00 96.12 104 TYR A CA 1
ATOM 855 C C . TYR A 1 104 ? 1.968 7.364 14.443 1.00 96.12 104 TYR A C 1
ATOM 857 O O . TYR A 1 104 ? 1.665 6.178 14.588 1.00 96.12 104 TYR A O 1
ATOM 865 N N . PHE A 1 105 ? 1.699 8.036 13.324 1.00 96.31 105 PHE A N 1
ATOM 866 C CA . PHE A 1 105 ? 1.117 7.432 12.134 1.00 96.31 105 PHE A CA 1
ATOM 867 C C . PHE A 1 105 ? 2.162 6.571 11.415 1.00 96.31 105 PHE A C 1
ATOM 869 O O . PHE A 1 105 ? 3.258 7.033 11.101 1.00 96.31 105 PHE A O 1
ATOM 876 N N . VAL A 1 106 ? 1.819 5.309 11.160 1.00 96.31 106 VAL A N 1
ATOM 877 C CA . VAL A 1 106 ? 2.699 4.325 10.529 1.00 96.31 106 VAL A CA 1
ATOM 878 C C . VAL A 1 106 ? 1.949 3.605 9.405 1.00 96.31 106 VAL A C 1
ATOM 880 O O . VAL A 1 106 ? 1.180 2.670 9.670 1.00 96.31 106 VAL A O 1
ATOM 883 N N . PRO A 1 107 ? 2.165 4.017 8.144 1.00 95.56 107 PRO A N 1
ATOM 884 C CA . PRO A 1 107 ? 1.763 3.260 6.974 1.00 95.56 107 PRO A CA 1
ATOM 885 C C . PRO A 1 107 ? 2.833 2.235 6.597 1.00 95.56 107 PRO A C 1
ATOM 887 O O . PRO A 1 107 ? 4.024 2.547 6.529 1.00 95.56 107 PRO A O 1
ATOM 890 N N . PHE A 1 108 ? 2.416 1.013 6.288 1.00 94.19 108 PHE A N 1
ATOM 891 C CA . PHE A 1 108 ? 3.343 -0.030 5.856 1.00 94.19 108 PHE A CA 1
ATOM 892 C C . PHE A 1 108 ? 2.693 -1.009 4.886 1.00 94.19 108 PHE A C 1
ATOM 894 O O . PHE A 1 108 ? 1.482 -1.241 4.924 1.00 94.19 108 PHE A O 1
ATOM 901 N N . ARG A 1 109 ? 3.516 -1.584 4.005 1.00 92.88 109 ARG A N 1
ATOM 902 C CA . ARG A 1 109 ? 3.088 -2.585 3.028 1.00 92.88 109 ARG A CA 1
ATOM 903 C C . ARG A 1 109 ? 3.132 -3.976 3.662 1.00 92.88 109 ARG A C 1
ATOM 905 O O . ARG A 1 109 ? 4.074 -4.310 4.383 1.00 92.88 109 ARG A O 1
ATOM 912 N N . LEU A 1 110 ? 2.133 -4.810 3.383 1.00 90.56 110 LEU A N 1
ATOM 913 C CA . LEU A 1 110 ? 2.175 -6.222 3.765 1.00 90.56 110 LEU A CA 1
ATOM 914 C C . LEU A 1 110 ? 3.033 -7.015 2.773 1.00 90.56 110 LEU A C 1
ATOM 916 O O . LEU A 1 110 ? 3.033 -6.759 1.571 1.00 90.56 110 LEU A O 1
ATOM 920 N N . ALA A 1 111 ? 3.767 -8.011 3.270 1.00 81.75 111 ALA A N 1
ATOM 921 C CA . ALA A 1 111 ? 4.550 -8.896 2.408 1.00 81.75 111 ALA A CA 1
ATOM 922 C C . ALA A 1 111 ? 3.634 -9.727 1.490 1.00 81.75 111 ALA A C 1
ATOM 924 O O . ALA A 1 111 ? 2.599 -10.226 1.941 1.00 81.75 111 ALA A O 1
ATOM 925 N N . ARG A 1 112 ? 4.043 -10.015 0.250 1.00 75.12 112 ARG A N 1
ATOM 926 C CA . ARG A 1 112 ? 3.213 -10.781 -0.704 1.00 75.12 112 ARG A CA 1
ATOM 927 C C . ARG A 1 112 ? 3.084 -12.250 -0.303 1.00 75.12 112 ARG A C 1
ATOM 929 O O . ARG A 1 112 ? 4.031 -12.842 0.217 1.00 75.12 112 ARG A O 1
ATOM 936 N N . SER A 1 113 ? 1.923 -12.866 -0.516 1.00 59.75 113 SER A N 1
ATOM 937 C CA . SER A 1 113 ? 1.701 -14.300 -0.258 1.00 59.75 113 SER A CA 1
ATOM 938 C C . SER A 1 113 ? 2.791 -15.142 -0.946 1.00 59.75 113 SER A C 1
ATOM 940 O O . SER A 1 113 ? 2.950 -15.047 -2.158 1.00 59.75 113 SER A O 1
ATOM 942 N N . GLY A 1 114 ? 3.582 -15.908 -0.181 1.00 53.78 114 GLY A N 1
ATOM 943 C CA . GLY A 1 114 ? 4.729 -16.687 -0.688 1.00 53.78 114 GLY A CA 1
ATOM 944 C C . GLY A 1 114 ? 6.124 -16.100 -0.414 1.00 53.78 114 GLY A C 1
ATOM 945 O O . GLY A 1 114 ? 7.112 -16.824 -0.500 1.00 53.78 114 GLY A O 1
ATOM 946 N N . GLU A 1 115 ? 6.237 -14.835 0.002 1.00 54.94 115 GLU A N 1
ATOM 947 C CA . GLU A 1 115 ? 7.469 -14.297 0.601 1.00 54.94 115 GLU A CA 1
ATOM 948 C C . GLU A 1 115 ? 7.590 -14.805 2.048 1.00 54.94 115 GLU A C 1
ATOM 950 O O . GLU A 1 115 ? 7.308 -14.090 3.010 1.00 54.94 115 GLU A O 1
ATOM 955 N N . THR A 1 116 ? 7.926 -16.083 2.223 1.00 39.94 116 THR A N 1
ATOM 956 C CA . THR A 1 116 ? 8.399 -16.597 3.514 1.00 39.94 116 THR A CA 1
ATOM 957 C C . THR A 1 116 ? 9.802 -16.059 3.757 1.00 39.94 116 THR A C 1
ATOM 959 O O . THR A 1 116 ? 10.612 -16.023 2.827 1.00 39.94 116 THR A O 1
ATOM 962 N N . ASN A 1 117 ? 10.103 -15.662 4.999 1.00 38.78 117 ASN A N 1
ATOM 963 C CA . ASN A 1 117 ? 11.453 -15.307 5.430 1.00 38.78 117 ASN A CA 1
ATOM 964 C C . ASN A 1 117 ? 12.439 -16.343 4.877 1.00 38.78 117 ASN A C 1
ATOM 966 O O . ASN A 1 117 ? 12.417 -17.497 5.301 1.00 38.78 117 ASN A O 1
ATOM 970 N N . LYS A 1 118 ? 13.295 -15.950 3.923 1.00 33.97 118 LYS A N 1
ATOM 971 C CA . LYS A 1 118 ? 14.474 -16.742 3.573 1.00 33.97 118 LYS A CA 1
ATOM 972 C C . LYS A 1 118 ? 15.353 -16.731 4.814 1.00 33.97 118 LYS A C 1
ATOM 974 O O . LYS A 1 118 ? 16.193 -15.852 4.982 1.00 33.97 118 LYS A O 1
ATOM 979 N N . THR A 1 119 ? 15.119 -17.668 5.724 1.00 32.25 119 THR A N 1
ATOM 980 C CA . THR A 1 119 ? 16.038 -17.968 6.807 1.00 32.25 119 THR A CA 1
ATOM 981 C C . THR A 1 119 ? 17.368 -18.266 6.140 1.00 32.25 119 THR A C 1
ATOM 983 O O . THR A 1 119 ? 17.508 -19.239 5.396 1.00 32.25 119 THR A O 1
ATOM 986 N N . VAL A 1 120 ? 18.335 -17.375 6.351 1.00 29.28 120 VAL A N 1
ATOM 987 C CA . VAL A 1 120 ? 19.732 -17.612 6.011 1.00 29.28 120 VAL A CA 1
ATOM 988 C C . VAL A 1 120 ? 20.093 -18.934 6.677 1.00 29.28 120 VAL A C 1
ATOM 990 O O . VAL A 1 120 ? 20.210 -19.008 7.901 1.00 29.28 120 VAL A O 1
ATOM 993 N N . LYS A 1 121 ? 20.199 -20.008 5.887 1.00 28.00 121 LYS A N 1
ATOM 994 C CA . LYS A 1 121 ? 20.721 -21.284 6.369 1.00 28.00 121 LYS A CA 1
ATOM 995 C C . LYS A 1 121 ? 22.153 -21.006 6.809 1.00 28.00 121 LYS A C 1
ATOM 997 O O . LYS A 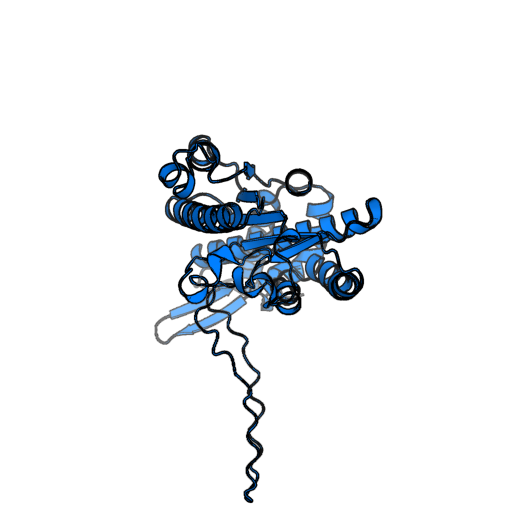1 121 ? 23.051 -20.943 5.974 1.00 28.00 121 LYS A O 1
ATOM 1002 N N . LYS A 1 122 ? 22.367 -20.811 8.114 1.00 30.98 122 LYS A N 1
ATOM 1003 C CA . LYS A 1 122 ? 23.713 -20.871 8.684 1.00 30.98 122 LYS A CA 1
ATOM 1004 C C . LYS A 1 122 ? 24.321 -22.212 8.252 1.00 30.98 122 LYS A C 1
ATOM 1006 O O . LYS A 1 122 ? 23.632 -23.235 8.341 1.00 30.98 122 LYS A O 1
ATOM 1011 N N . PRO A 1 123 ? 25.570 -22.231 7.763 1.00 29.06 123 PRO A N 1
ATOM 1012 C CA . PRO A 1 123 ? 26.234 -23.479 7.429 1.00 29.06 123 PRO A CA 1
ATOM 1013 C C . PRO A 1 123 ? 26.266 -24.354 8.685 1.00 29.06 123 PRO A C 1
ATOM 1015 O O . PRO A 1 123 ? 26.673 -23.898 9.754 1.00 29.06 123 PRO A O 1
ATOM 1018 N N . LYS A 1 124 ? 25.779 -25.595 8.565 1.00 32.28 124 LYS A N 1
ATOM 1019 C CA . LYS A 1 124 ? 25.847 -26.593 9.636 1.00 32.28 124 LYS A CA 1
ATOM 1020 C C . LYS A 1 124 ? 27.318 -26.838 9.968 1.00 32.28 124 LYS A C 1
ATOM 1022 O O . LYS A 1 124 ? 28.007 -27.556 9.249 1.00 32.28 124 LYS A O 1
ATOM 1027 N N . SER A 1 125 ? 27.790 -26.258 11.061 1.00 36.28 125 SER A N 1
ATOM 1028 C CA . SER A 1 125 ? 29.017 -26.679 11.718 1.00 36.28 125 SER A CA 1
ATOM 1029 C C . SER A 1 125 ? 28.802 -28.090 12.268 1.00 36.28 125 SER A C 1
ATOM 1031 O O . SER A 1 125 ? 27.921 -28.335 13.092 1.00 36.28 125 SER A O 1
ATOM 1033 N N . GLN A 1 126 ? 29.590 -29.044 11.774 1.00 37.44 126 GLN A N 1
ATOM 1034 C CA . GLN A 1 126 ? 29.673 -30.382 12.347 1.00 37.44 126 GLN A CA 1
ATOM 1035 C C . GLN A 1 126 ? 30.161 -30.276 13.796 1.00 37.44 126 GLN A C 1
ATOM 1037 O O . GLN A 1 126 ? 31.266 -29.794 14.045 1.00 37.44 126 GLN A O 1
ATOM 1042 N N . LYS A 1 127 ? 29.380 -30.783 14.754 1.00 36.06 127 LYS A N 1
ATOM 1043 C CA . LYS A 1 127 ? 29.901 -31.149 16.073 1.00 36.06 127 LYS A CA 1
ATOM 1044 C C . LYS A 1 127 ? 29.393 -32.530 16.473 1.00 36.06 127 LYS A C 1
ATOM 1046 O O . LYS A 1 127 ? 28.196 -32.761 16.613 1.00 36.06 127 LYS A O 1
ATOM 1051 N N . LYS A 1 128 ? 30.356 -33.445 16.600 1.00 35.94 128 LYS A N 1
ATOM 1052 C CA . LYS A 1 128 ? 30.242 -34.777 17.197 1.00 35.94 128 LYS A CA 1
ATOM 1053 C C . LYS A 1 128 ? 29.873 -34.655 18.680 1.00 35.94 128 LYS A C 1
ATOM 1055 O O . LYS A 1 128 ? 30.525 -33.896 19.384 1.00 35.94 128 LYS A O 1
ATOM 1060 N N . GLY A 1 129 ? 28.904 -35.474 19.096 1.00 35.50 129 GLY A N 1
ATOM 1061 C CA . GLY A 1 129 ? 28.785 -36.127 20.407 1.00 35.50 129 GLY A CA 1
ATOM 1062 C C . GLY A 1 129 ? 28.761 -35.248 21.660 1.00 35.50 129 GLY A C 1
ATOM 1063 O O . GLY A 1 129 ? 29.787 -34.725 22.077 1.00 35.50 129 GLY A O 1
ATOM 1064 N N . THR A 1 130 ? 27.632 -35.211 22.365 1.00 32.09 130 THR A N 1
ATOM 1065 C CA . THR A 1 130 ? 27.354 -36.030 23.569 1.00 32.09 130 THR A CA 1
ATOM 1066 C C . THR A 1 130 ? 26.035 -35.537 24.171 1.00 32.09 130 THR A C 1
ATOM 1068 O O . THR A 1 130 ? 25.765 -34.342 24.227 1.00 32.09 130 THR A O 1
ATOM 1071 N N . SER A 1 131 ? 25.192 -36.490 24.538 1.00 36.34 131 SER A N 1
ATOM 1072 C CA . SER A 1 131 ? 23.832 -36.368 25.055 1.00 36.34 131 SER A CA 1
ATOM 1073 C C . SER A 1 131 ? 23.742 -35.683 26.421 1.00 36.34 131 SER A C 1
ATOM 1075 O O . SER A 1 131 ? 24.396 -36.122 27.362 1.00 36.34 131 SER A O 1
ATOM 1077 N N . GLN A 1 132 ? 22.840 -34.706 26.539 1.00 32.00 132 GLN A N 1
ATOM 1078 C CA . GLN A 1 132 ? 22.083 -34.432 27.761 1.00 32.00 132 GLN A CA 1
ATOM 1079 C C . GLN A 1 132 ? 20.740 -33.789 27.391 1.00 32.00 132 GLN A C 1
ATOM 1081 O O . GLN A 1 132 ? 20.690 -32.762 26.716 1.00 32.00 132 GLN A O 1
ATOM 1086 N N . GLU A 1 133 ? 19.660 -34.456 27.795 1.00 37.34 133 GLU A N 1
ATOM 1087 C CA . GLU A 1 133 ? 18.277 -34.010 27.662 1.00 37.34 133 GLU A CA 1
ATOM 1088 C C . GLU A 1 133 ? 18.053 -32.720 28.453 1.00 37.34 133 GLU A C 1
ATOM 1090 O O . GLU A 1 133 ? 18.267 -32.657 29.661 1.00 37.34 133 GLU A O 1
ATOM 1095 N N . THR A 1 134 ? 17.569 -31.692 27.768 1.00 30.28 134 THR A N 1
ATOM 1096 C CA . THR A 1 134 ? 16.817 -30.598 28.381 1.00 30.28 134 THR A CA 1
ATOM 1097 C C . THR A 1 134 ? 15.606 -30.352 27.496 1.00 30.28 134 THR A C 1
ATOM 1099 O O . THR A 1 134 ? 15.725 -30.008 26.323 1.00 30.28 134 THR A O 1
ATOM 1102 N N . VAL A 1 135 ? 14.429 -30.619 28.058 1.00 38.81 135 VAL A N 1
ATOM 1103 C CA . VAL A 1 135 ? 13.130 -30.361 27.440 1.00 38.81 135 VAL A CA 1
ATOM 1104 C C . VAL A 1 135 ? 12.938 -28.848 27.396 1.00 38.81 135 VAL A C 1
ATOM 1106 O O . VAL A 1 135 ? 12.526 -28.235 28.376 1.00 38.81 135 VAL A O 1
ATOM 1109 N N . SER A 1 136 ? 13.269 -28.237 26.263 1.00 29.81 136 SER A N 1
ATOM 1110 C CA . SER A 1 136 ? 12.794 -26.907 25.898 1.00 29.81 136 SER A CA 1
ATOM 1111 C C . SER A 1 136 ? 11.669 -27.081 24.885 1.00 29.81 136 SER A C 1
ATOM 1113 O O . SER A 1 136 ? 11.912 -27.319 23.701 1.00 29.81 136 SER A O 1
ATOM 1115 N N . THR A 1 137 ? 10.426 -26.982 25.349 1.00 32.03 137 THR A N 1
ATOM 1116 C CA . THR A 1 137 ? 9.262 -26.737 24.492 1.00 32.03 137 THR A CA 1
ATOM 1117 C C . THR A 1 137 ? 9.356 -25.316 23.942 1.00 32.03 137 THR A C 1
ATOM 1119 O O . THR A 1 137 ? 8.664 -24.407 24.392 1.00 32.03 137 THR A O 1
ATOM 1122 N N . GLU A 1 138 ? 10.255 -25.104 22.984 1.00 31.52 138 GLU A N 1
ATOM 1123 C CA . GLU A 1 138 ? 10.083 -24.028 22.021 1.00 31.52 138 GLU A CA 1
ATOM 1124 C C . GLU A 1 138 ? 8.987 -24.493 21.063 1.00 31.52 138 GLU A C 1
ATOM 1126 O O . GLU A 1 138 ? 9.237 -25.249 20.122 1.00 31.52 138 GLU A O 1
ATOM 1131 N N . GLU A 1 139 ? 7.751 -24.069 21.344 1.00 31.50 139 GLU A N 1
ATOM 1132 C CA . GLU A 1 139 ? 6.676 -24.024 20.357 1.00 31.50 139 GLU A CA 1
ATOM 1133 C C . GLU A 1 139 ? 7.158 -23.163 19.189 1.00 31.50 139 GLU A C 1
ATOM 1135 O O . GLU A 1 139 ? 6.957 -21.950 19.110 1.00 31.50 139 GLU A O 1
ATOM 1140 N N . THR A 1 140 ? 7.841 -23.813 18.258 1.00 30.94 140 THR A N 1
ATOM 1141 C CA . THR A 1 140 ? 8.022 -23.321 16.908 1.00 30.94 140 THR A CA 1
ATOM 1142 C C . THR A 1 140 ? 6.635 -23.364 16.290 1.00 30.94 140 THR A C 1
ATOM 1144 O O . THR A 1 140 ? 6.204 -24.381 15.751 1.00 30.94 140 THR A O 1
ATOM 1147 N N . VAL A 1 141 ? 5.895 -22.263 16.445 1.00 35.38 141 VAL A N 1
ATOM 1148 C CA . VAL A 1 141 ? 4.624 -22.042 15.758 1.00 35.38 141 VAL A CA 1
ATOM 1149 C C . VAL A 1 141 ? 4.927 -22.077 14.263 1.00 35.38 141 VAL A C 1
ATOM 1151 O O . VAL A 1 141 ? 5.366 -21.100 13.654 1.00 35.38 141 VAL A O 1
ATOM 1154 N N . SER A 1 142 ? 4.734 -23.265 13.704 1.00 36.16 142 SER A N 1
ATOM 1155 C CA . SER A 1 142 ? 4.679 -23.608 12.291 1.00 36.16 142 SER A CA 1
ATOM 1156 C C . SER A 1 142 ? 3.546 -22.805 11.631 1.00 36.16 142 SER A C 1
ATOM 1158 O O . SER A 1 142 ? 2.459 -23.315 11.375 1.00 36.16 142 SER A O 1
ATOM 1160 N N . SER A 1 143 ? 3.770 -21.507 11.423 1.00 41.56 143 SER A N 1
ATOM 1161 C CA . SER A 1 143 ? 2.778 -20.524 10.958 1.00 41.56 143 SER A CA 1
ATOM 1162 C C . SER A 1 143 ? 2.650 -20.475 9.431 1.00 41.56 143 SER A C 1
ATOM 1164 O O . SER A 1 143 ? 2.586 -19.406 8.830 1.00 41.56 143 SER A O 1
ATOM 1166 N N . GLU A 1 144 ? 2.592 -21.633 8.777 1.00 44.75 144 GLU A N 1
ATOM 1167 C CA . GLU A 1 144 ? 2.523 -21.717 7.310 1.00 44.75 144 GLU A CA 1
ATOM 1168 C C . GLU A 1 144 ? 1.115 -21.494 6.715 1.00 44.75 144 GLU A C 1
ATOM 1170 O O . GLU A 1 144 ? 0.929 -21.653 5.513 1.00 44.75 144 GLU A O 1
ATOM 1175 N N . ALA A 1 145 ? 0.128 -21.045 7.505 1.00 43.72 145 ALA A N 1
ATOM 1176 C CA . ALA A 1 145 ? -1.222 -20.758 6.995 1.00 43.72 145 ALA A CA 1
ATOM 1177 C C . ALA A 1 145 ? -1.997 -19.623 7.712 1.00 43.72 145 ALA A C 1
ATOM 1179 O O . ALA A 1 145 ? -3.200 -19.490 7.511 1.00 43.72 145 ALA A O 1
ATOM 1180 N N . ALA A 1 146 ? -1.350 -18.770 8.516 1.00 63.47 146 ALA A N 1
ATOM 1181 C CA . ALA A 1 146 ? -2.024 -17.624 9.143 1.00 63.47 146 ALA A CA 1
ATOM 1182 C C . ALA A 1 146 ? -2.071 -16.414 8.186 1.00 63.47 146 ALA A C 1
ATOM 1184 O O . ALA A 1 146 ? -1.063 -16.065 7.568 1.00 63.47 146 ALA A O 1
ATOM 1185 N N . SER A 1 147 ? -3.226 -15.743 8.066 1.00 82.50 147 SER A N 1
ATOM 1186 C CA . SER A 1 147 ? -3.336 -14.461 7.348 1.00 82.50 147 SER A CA 1
ATOM 1187 C C . SER A 1 147 ? -2.265 -13.480 7.844 1.00 82.50 147 SER A C 1
ATOM 1189 O O . SER A 1 147 ? -2.170 -13.221 9.045 1.00 82.50 147 SER A O 1
ATOM 1191 N N . LYS A 1 148 ? -1.466 -12.893 6.939 1.00 89.31 148 LYS A N 1
ATOM 1192 C CA . LYS A 1 148 ? -0.390 -11.955 7.330 1.00 89.31 148 LYS A CA 1
ATOM 1193 C C . LYS A 1 148 ? -0.927 -10.706 8.016 1.00 89.31 148 LYS A C 1
ATOM 1195 O O . LYS A 1 148 ? -0.248 -10.125 8.852 1.00 89.31 148 LYS A O 1
ATOM 1200 N N . PHE A 1 149 ? -2.152 -10.310 7.680 1.00 93.38 149 PHE A N 1
ATOM 1201 C CA . PHE A 1 149 ? -2.837 -9.242 8.393 1.00 93.38 149 PHE A CA 1
ATOM 1202 C C . PHE A 1 149 ? -3.107 -9.642 9.851 1.00 93.38 149 PHE A C 1
ATOM 1204 O O . PHE A 1 149 ? -2.789 -8.883 10.758 1.00 93.38 149 PHE A O 1
ATOM 1211 N N . LEU A 1 150 ? -3.612 -10.858 10.095 1.00 93.06 150 LEU A N 1
ATOM 1212 C CA . LEU A 1 150 ? -3.843 -11.349 11.459 1.00 93.06 150 LEU A CA 1
ATOM 1213 C C . LEU A 1 150 ? -2.539 -11.560 12.244 1.00 93.06 150 LEU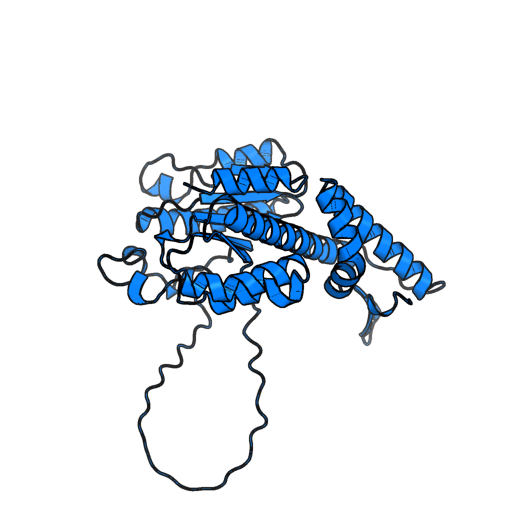 A C 1
ATOM 1215 O O . LEU A 1 150 ? -2.529 -11.389 13.460 1.00 93.06 150 LEU A O 1
ATOM 1219 N N . ALA A 1 151 ? -1.435 -11.866 11.558 1.00 92.69 151 ALA A N 1
ATOM 1220 C CA . ALA A 1 151 ? -0.114 -12.012 12.167 1.00 92.69 151 ALA A CA 1
ATOM 1221 C C . ALA A 1 151 ? 0.447 -10.705 12.763 1.00 92.69 151 ALA A C 1
ATOM 1223 O O . ALA A 1 151 ? 1.420 -10.750 13.513 1.00 92.69 151 ALA A O 1
ATOM 1224 N N . LEU A 1 152 ? -0.141 -9.543 12.459 1.00 94.38 152 LEU A N 1
ATOM 1225 C CA . LEU A 1 152 ? 0.259 -8.262 13.046 1.00 94.38 152 LEU A CA 1
ATOM 1226 C C . LEU A 1 152 ? -0.091 -8.141 14.525 1.00 94.38 152 LEU A C 1
ATOM 1228 O O . LEU A 1 152 ? 0.599 -7.438 15.263 1.00 94.38 152 LEU A O 1
ATOM 1232 N N . PHE A 1 153 ? -1.170 -8.790 14.953 1.00 96.00 153 PHE A N 1
ATOM 1233 C CA . PHE A 1 153 ? -1.756 -8.511 16.252 1.00 96.00 153 PHE A CA 1
ATOM 1234 C C . PHE A 1 153 ? -1.067 -9.282 17.367 1.00 96.00 153 PHE A C 1
ATOM 1236 O O . PHE A 1 153 ? -0.719 -10.458 17.219 1.00 96.00 153 PHE A O 1
ATOM 1243 N N . HIS A 1 154 ? -0.892 -8.622 18.509 1.00 95.69 154 HIS A N 1
ATOM 1244 C CA . HIS A 1 154 ? -0.367 -9.268 19.701 1.00 95.69 154 HIS A CA 1
ATOM 1245 C C . HIS A 1 154 ? -1.257 -10.451 20.103 1.00 95.69 154 HIS A C 1
ATOM 1247 O O . HIS A 1 154 ? -2.482 -10.373 20.039 1.00 95.69 154 HIS A O 1
ATOM 1253 N N . LYS A 1 155 ? -0.657 -11.557 20.564 1.00 94.75 155 LYS A N 1
ATOM 1254 C CA . LYS A 1 155 ? -1.399 -12.784 20.921 1.00 94.75 155 LYS A CA 1
ATOM 1255 C C . LYS A 1 155 ? -2.509 -12.544 21.950 1.00 94.75 155 LYS A C 1
ATOM 1257 O O . LYS A 1 155 ? -3.518 -13.244 21.947 1.00 94.75 155 LYS A O 1
ATOM 1262 N N . ASP A 1 156 ? -2.322 -11.547 22.813 1.00 96.56 156 ASP A N 1
ATOM 1263 C CA . ASP A 1 156 ? -3.309 -11.183 23.826 1.00 96.56 156 ASP A CA 1
ATOM 1264 C C . ASP A 1 156 ? -4.561 -10.543 23.228 1.00 96.56 156 ASP A C 1
ATOM 1266 O O . ASP A 1 156 ? -5.608 -10.647 23.851 1.00 96.56 156 ASP A O 1
ATOM 1270 N N . GLU A 1 157 ? -4.512 -9.974 22.019 1.00 96.75 157 GLU A N 1
ATOM 1271 C CA . GLU A 1 157 ? -5.698 -9.414 21.356 1.00 96.75 157 GLU A CA 1
ATOM 1272 C C . GLU A 1 157 ? -6.789 -10.469 21.129 1.00 96.75 157 GLU A C 1
ATOM 1274 O O . GLU A 1 157 ? -7.967 -10.133 21.051 1.00 96.75 157 GLU A O 1
ATOM 1279 N N . PHE A 1 158 ? -6.417 -11.749 21.085 1.00 95.88 158 PHE A N 1
ATOM 1280 C CA . PHE A 1 158 ? -7.332 -12.872 20.891 1.00 95.88 158 PHE A CA 1
ATOM 1281 C C . PHE A 1 158 ? -7.861 -13.483 22.202 1.00 95.88 158 PHE A C 1
ATOM 1283 O O . PHE A 1 158 ? -8.666 -14.414 22.157 1.00 95.88 158 PHE A O 1
ATOM 1290 N N . LYS A 1 159 ? -7.415 -12.999 23.368 1.00 95.81 159 LYS A N 1
ATOM 1291 C CA . LYS A 1 159 ? -7.926 -13.436 24.680 1.00 95.81 159 LYS A CA 1
ATOM 1292 C C . LYS A 1 159 ? -9.261 -12.767 24.995 1.00 95.81 159 LYS A C 1
ATOM 1294 O O . LYS A 1 159 ? -9.576 -11.726 24.438 1.00 95.81 159 LYS A O 1
ATOM 1299 N N . GLU A 1 160 ? -10.033 -13.339 25.913 1.00 94.12 160 GLU A N 1
ATOM 1300 C CA . GLU A 1 160 ? -11.328 -12.791 26.336 1.00 94.12 160 GLU A CA 1
ATOM 1301 C C . GLU A 1 160 ? -11.246 -11.296 26.707 1.00 94.12 160 GLU A C 1
ATOM 1303 O O . GLU A 1 160 ? -10.269 -10.848 27.313 1.00 94.12 160 GLU A O 1
ATOM 1308 N N . ASN A 1 161 ? -12.271 -10.522 26.334 1.00 91.31 161 ASN A N 1
ATOM 1309 C CA . ASN A 1 161 ? -12.355 -9.068 26.539 1.00 91.31 161 ASN A CA 1
ATOM 1310 C C . ASN A 1 161 ? -11.271 -8.238 25.822 1.00 91.31 161 ASN A C 1
ATOM 1312 O O . ASN A 1 161 ? -11.006 -7.096 26.206 1.00 91.31 161 ASN A O 1
ATOM 1316 N N . LYS A 1 162 ? -10.629 -8.789 24.786 1.00 95.69 162 LYS A N 1
ATOM 1317 C CA . LYS A 1 162 ? -9.642 -8.078 23.961 1.00 95.69 162 LYS A CA 1
ATOM 1318 C C . LYS A 1 162 ? -10.120 -7.868 22.529 1.00 95.69 162 LYS A C 1
ATOM 1320 O O . LYS A 1 162 ? -11.158 -8.393 22.117 1.00 95.69 162 LYS A O 1
ATOM 1325 N N . GLY A 1 163 ? -9.367 -7.050 21.794 1.00 90.94 163 GLY A N 1
ATOM 1326 C CA . GLY A 1 163 ? -9.790 -6.443 20.537 1.00 90.94 163 GLY A CA 1
ATOM 1327 C C . GLY A 1 163 ? -10.167 -7.419 19.429 1.00 90.94 163 GLY A C 1
ATOM 1328 O O . GLY A 1 163 ? -10.884 -7.007 18.535 1.00 90.94 163 GLY A O 1
ATOM 1329 N N . LEU A 1 164 ? -9.740 -8.687 19.478 1.00 95.88 164 LEU A N 1
ATOM 1330 C CA . LEU A 1 164 ? -9.990 -9.718 18.457 1.00 95.88 164 LEU A CA 1
ATOM 1331 C C . LEU A 1 164 ? -10.535 -11.039 19.021 1.00 95.88 164 LEU A C 1
ATOM 1333 O O . LEU A 1 164 ? -10.536 -12.064 18.336 1.00 95.88 164 LEU A O 1
ATOM 1337 N N . HIS A 1 165 ? -11.001 -11.048 20.268 1.00 95.94 165 HIS A N 1
ATOM 1338 C CA . HIS A 1 165 ? -11.371 -12.283 20.963 1.00 95.94 165 HIS A CA 1
ATOM 1339 C C . HIS A 1 165 ? -12.474 -13.090 20.255 1.00 95.94 165 HIS A C 1
ATOM 1341 O O . HIS A 1 165 ? -12.423 -14.321 20.235 1.00 95.94 165 HIS A O 1
ATOM 1347 N N . HIS A 1 166 ? -13.425 -12.415 19.599 1.00 95.19 166 HIS A N 1
ATOM 1348 C CA . HIS A 1 166 ? -14.545 -13.050 18.898 1.00 95.19 166 HIS A CA 1
ATOM 1349 C C . HIS A 1 166 ? -14.127 -13.935 17.714 1.00 95.19 166 HIS A C 1
ATOM 1351 O O . HIS A 1 166 ? -14.868 -14.850 17.349 1.00 95.19 166 HIS A O 1
ATOM 1357 N N . ILE A 1 167 ? -12.942 -13.713 17.135 1.00 94.62 167 ILE A N 1
ATOM 1358 C CA . ILE A 1 167 ? -12.432 -14.529 16.024 1.00 94.62 167 ILE A CA 1
ATOM 1359 C C . ILE A 1 167 ? -11.402 -15.575 16.458 1.00 94.62 167 ILE A C 1
ATOM 1361 O O . ILE A 1 167 ? -10.927 -16.327 15.611 1.00 94.62 167 ILE A O 1
ATOM 1365 N N . ASN A 1 168 ? -11.051 -15.666 17.747 1.00 93.69 168 ASN A N 1
ATOM 1366 C CA . ASN A 1 168 ? -9.956 -16.533 18.197 1.00 93.69 168 ASN A CA 1
ATOM 1367 C C . ASN A 1 168 ? -10.148 -18.006 17.795 1.00 93.69 168 ASN A C 1
ATOM 1369 O O . ASN A 1 168 ? -9.196 -18.641 17.357 1.00 93.69 168 ASN A O 1
ATOM 1373 N N . GLN A 1 169 ? -11.378 -18.524 17.867 1.00 93.12 169 GLN A N 1
ATOM 1374 C CA . GLN A 1 169 ? -11.701 -19.907 17.480 1.00 93.12 169 GLN A CA 1
ATOM 1375 C C . GLN A 1 169 ? -11.625 -20.173 15.964 1.00 93.12 169 GLN A C 1
ATOM 1377 O O . GLN A 1 169 ? -11.587 -21.325 15.543 1.00 93.12 169 GLN A O 1
ATOM 1382 N N . PHE A 1 170 ? -11.616 -19.122 15.138 1.00 91.00 170 PHE A N 1
ATOM 1383 C CA . PHE A 1 170 ? -11.628 -19.234 13.677 1.00 91.00 170 PHE A CA 1
ATOM 1384 C C . PHE A 1 170 ? -10.347 -18.733 13.016 1.00 91.00 170 PHE A C 1
ATOM 1386 O O . PHE A 1 170 ? -10.170 -18.973 11.828 1.00 91.00 170 PHE A O 1
ATOM 1393 N N . LYS A 1 171 ? -9.468 -18.031 13.741 1.00 88.56 171 LYS A N 1
ATOM 1394 C CA . LYS A 1 171 ? -8.353 -17.260 13.166 1.00 88.56 171 LYS A CA 1
ATOM 1395 C C . LYS A 1 171 ? -7.432 -18.074 12.250 1.00 88.56 171 LYS A C 1
ATOM 1397 O O . LYS A 1 171 ? -6.993 -17.548 11.233 1.00 88.56 171 LYS A O 1
ATOM 1402 N N . ASP A 1 172 ? -7.218 -19.351 12.563 1.00 87.94 172 ASP A N 1
ATOM 1403 C CA . ASP A 1 172 ? -6.357 -20.255 11.789 1.00 87.94 172 ASP A CA 1
ATOM 1404 C C . ASP A 1 172 ? -7.053 -20.816 10.533 1.00 87.94 172 ASP A C 1
ATOM 1406 O O . ASP A 1 172 ? -6.410 -21.401 9.669 1.00 87.94 172 ASP A O 1
ATOM 1410 N N . ASN A 1 173 ? -8.367 -20.601 10.410 1.00 89.44 173 ASN A N 1
ATOM 1411 C CA . ASN A 1 173 ? -9.198 -20.973 9.262 1.00 89.44 173 ASN A CA 1
ATOM 1412 C C . ASN A 1 173 ? -9.644 -19.755 8.429 1.00 89.44 173 ASN A C 1
ATOM 1414 O O . ASN A 1 173 ? -10.425 -19.894 7.486 1.00 89.44 173 ASN A O 1
ATOM 1418 N N . ILE A 1 174 ? -9.197 -18.546 8.785 1.00 87.19 174 ILE A N 1
ATOM 1419 C CA . ILE A 1 174 ? -9.519 -17.316 8.060 1.00 87.19 174 ILE A CA 1
ATOM 1420 C C . ILE A 1 174 ? -8.480 -17.106 6.957 1.00 87.19 174 ILE A C 1
ATOM 1422 O O . ILE A 1 174 ? -7.358 -16.659 7.199 1.00 87.19 174 ILE A O 1
ATOM 1426 N N . PHE A 1 175 ? -8.893 -17.382 5.720 1.00 83.38 175 PHE A N 1
ATOM 1427 C CA . PHE A 1 175 ? -8.044 -17.265 4.537 1.00 83.38 175 PHE A CA 1
ATOM 1428 C C . PHE A 1 175 ? -8.498 -16.125 3.633 1.00 83.38 175 PHE A C 1
ATOM 1430 O O . PHE A 1 175 ? -9.585 -16.160 3.053 1.00 83.38 175 PHE A O 1
ATOM 1437 N N . PHE A 1 176 ? -7.638 -15.125 3.467 1.00 80.94 176 PHE A N 1
ATOM 1438 C CA . PHE A 1 176 ? -7.815 -14.086 2.461 1.00 80.94 176 PHE A CA 1
ATOM 1439 C C . PHE A 1 176 ? -6.474 -13.538 1.992 1.00 80.94 176 PHE A C 1
ATOM 1441 O O . PHE A 1 176 ? -5.468 -13.658 2.695 1.00 80.94 176 PHE A O 1
ATOM 1448 N N . SER A 1 177 ? -6.452 -12.979 0.779 1.00 78.62 177 SER A N 1
ATOM 1449 C CA . SER A 1 177 ? -5.284 -12.244 0.307 1.00 78.62 177 SER A CA 1
ATOM 1450 C C . SER A 1 177 ? -5.052 -11.053 1.226 1.00 78.62 177 SER A C 1
ATOM 1452 O O . SER A 1 177 ? -5.981 -10.349 1.604 1.00 78.62 177 SER A O 1
ATOM 1454 N N . SER A 1 178 ? -3.812 -10.848 1.645 1.00 84.12 178 SER A N 1
ATOM 1455 C CA . SER A 1 178 ? -3.488 -9.680 2.453 1.00 84.12 178 SER A CA 1
ATOM 1456 C C . SER A 1 178 ? -3.749 -8.409 1.641 1.00 84.12 178 SER A C 1
ATOM 1458 O O . SER A 1 178 ? -3.375 -8.389 0.465 1.00 84.12 178 SER A O 1
ATOM 1460 N N . PRO A 1 179 ? -4.332 -7.355 2.242 1.00 91.88 179 PRO A N 1
ATOM 1461 C CA . PRO A 1 179 ? -4.375 -6.050 1.595 1.00 91.88 179 PRO A CA 1
ATOM 1462 C C . PRO A 1 179 ? -2.947 -5.577 1.300 1.00 91.88 179 PRO A C 1
ATOM 1464 O O . PRO A 1 179 ? -1.983 -6.056 1.901 1.00 91.88 179 PRO A O 1
ATOM 1467 N N . ASP A 1 180 ? -2.796 -4.623 0.388 1.00 93.19 180 ASP A N 1
ATOM 1468 C CA . ASP A 1 180 ? -1.465 -4.149 0.013 1.00 93.19 180 ASP A CA 1
ATOM 1469 C C . ASP A 1 180 ? -0.832 -3.343 1.164 1.00 93.19 180 ASP A C 1
ATOM 1471 O O . ASP A 1 180 ? 0.347 -3.525 1.466 1.00 93.19 180 ASP A O 1
ATOM 1475 N N . TYR A 1 181 ? -1.616 -2.509 1.861 1.00 95.44 181 TYR A N 1
ATOM 1476 C CA . TYR A 1 181 ? -1.127 -1.656 2.953 1.00 95.44 181 TYR A CA 1
ATOM 1477 C C . TYR A 1 181 ? -2.026 -1.680 4.184 1.00 95.44 181 TYR A C 1
ATOM 1479 O O . TYR A 1 181 ? -3.238 -1.889 4.097 1.00 95.44 181 TYR A O 1
ATOM 1487 N N . VAL A 1 182 ? -1.419 -1.363 5.325 1.00 96.38 182 VAL A N 1
ATOM 1488 C CA . VAL A 1 182 ? -2.095 -1.069 6.589 1.00 96.38 182 VAL A CA 1
ATOM 1489 C C . VAL A 1 182 ? -1.704 0.335 7.039 1.00 96.38 182 VAL A C 1
ATOM 1491 O O . VAL A 1 182 ? -0.535 0.716 6.982 1.00 96.38 182 VAL A O 1
ATOM 1494 N N . LEU A 1 183 ? -2.700 1.099 7.479 1.00 97.44 183 LEU A N 1
ATOM 1495 C CA . LEU A 1 183 ? -2.567 2.420 8.076 1.00 97.44 183 LEU A CA 1
ATOM 1496 C C . LEU A 1 183 ? -2.832 2.298 9.576 1.00 97.44 183 LEU A C 1
ATOM 1498 O O . LEU A 1 183 ? -3.935 1.917 9.981 1.00 97.44 183 LEU A O 1
ATOM 1502 N N . SER A 1 184 ? -1.830 2.615 10.394 1.00 97.12 184 SER A N 1
ATOM 1503 C CA . SER A 1 184 ? -1.922 2.495 11.851 1.00 97.12 184 SER A CA 1
ATOM 1504 C C . SER A 1 184 ? -1.524 3.778 12.573 1.00 97.12 184 SER A C 1
ATOM 1506 O O . SER A 1 184 ? -0.740 4.566 12.052 1.00 97.12 184 SER A O 1
ATOM 1508 N N . ILE A 1 185 ? -2.068 3.983 13.769 1.00 97.50 185 ILE A N 1
ATOM 1509 C CA . ILE A 1 185 ? -1.595 4.978 14.735 1.00 97.50 185 ILE A CA 1
ATOM 1510 C C . ILE A 1 185 ? -1.178 4.199 15.972 1.00 97.50 185 ILE A C 1
ATOM 1512 O O . ILE A 1 185 ? -2.017 3.519 16.561 1.00 97.50 185 ILE A O 1
ATOM 1516 N N . LEU A 1 186 ? 0.098 4.281 16.330 1.00 97.19 186 LEU A N 1
ATOM 1517 C CA . LEU A 1 186 ? 0.634 3.560 17.478 1.00 97.19 186 LEU A CA 1
ATOM 1518 C C . LEU A 1 186 ? 0.392 4.335 18.771 1.00 97.19 186 LEU A C 1
ATOM 1520 O O . LEU A 1 186 ? 0.519 5.557 18.791 1.00 97.19 186 LEU A O 1
ATOM 1524 N N . ASP A 1 187 ? 0.126 3.615 19.860 1.00 95.62 187 ASP A N 1
ATOM 1525 C CA . ASP A 1 187 ? 0.099 4.205 21.204 1.00 95.62 187 ASP A CA 1
ATOM 1526 C C . ASP A 1 187 ? 1.502 4.191 21.859 1.00 95.62 187 ASP A C 1
ATOM 1528 O O . ASP A 1 187 ? 1.760 4.911 22.824 1.00 95.62 187 ASP A O 1
ATOM 1532 N N . ASP A 1 188 ? 2.416 3.350 21.359 1.00 96.06 188 ASP A N 1
ATOM 1533 C CA . ASP A 1 188 ? 3.759 3.135 21.910 1.00 96.06 188 ASP A CA 1
ATOM 1534 C C . ASP A 1 188 ? 4.814 4.005 21.202 1.00 96.06 188 ASP A C 1
ATOM 1536 O O . ASP A 1 188 ? 5.277 3.704 20.095 1.00 96.06 188 ASP A O 1
ATOM 1540 N N . GLN A 1 189 ? 5.248 5.069 21.882 1.00 96.19 189 GLN A N 1
ATOM 1541 C CA . GLN A 1 189 ? 6.315 5.953 21.408 1.00 96.19 189 GLN A CA 1
ATOM 1542 C C . GLN A 1 189 ? 7.660 5.226 21.228 1.00 96.19 189 GLN A C 1
ATOM 1544 O O . GLN A 1 189 ? 8.419 5.542 20.313 1.00 96.19 189 GLN A O 1
ATOM 1549 N N . GLY A 1 190 ? 7.983 4.257 22.089 1.00 97.00 190 GLY A N 1
ATOM 1550 C CA . GLY A 1 190 ? 9.231 3.496 22.014 1.00 97.00 190 GLY A CA 1
ATOM 1551 C C . GLY A 1 190 ? 9.286 2.599 20.779 1.00 97.00 190 GLY A C 1
ATOM 1552 O O . GLY A 1 190 ? 10.335 2.486 20.139 1.00 97.00 190 GLY A O 1
ATOM 1553 N N . LEU A 1 191 ? 8.152 2.004 20.404 1.00 96.31 191 LEU A N 1
ATOM 1554 C CA . LEU A 1 191 ? 8.010 1.277 19.144 1.00 96.31 191 LEU A CA 1
ATOM 1555 C C . LEU A 1 191 ? 8.070 2.229 17.942 1.00 96.31 191 LEU A C 1
ATOM 1557 O O . LEU A 1 191 ? 8.788 1.951 16.981 1.00 96.31 191 LEU A O 1
ATOM 1561 N N . PHE A 1 192 ? 7.390 3.378 18.009 1.00 96.81 192 PHE A N 1
ATOM 1562 C CA . PHE A 1 192 ? 7.441 4.381 16.942 1.00 96.81 192 PHE A CA 1
ATOM 1563 C C . PHE A 1 192 ? 8.865 4.899 16.688 1.00 96.81 192 PHE A C 1
ATOM 1565 O O . PHE A 1 192 ? 9.289 4.982 15.538 1.00 96.81 192 PHE A O 1
ATOM 1572 N N . ASN A 1 193 ? 9.649 5.158 17.737 1.00 96.25 193 ASN A N 1
ATOM 1573 C CA . ASN A 1 193 ? 11.043 5.598 17.607 1.00 96.25 193 ASN A CA 1
ATOM 1574 C C . ASN A 1 193 ? 11.929 4.576 16.868 1.00 96.25 193 ASN A C 1
ATOM 1576 O O . ASN A 1 193 ? 12.887 4.966 16.207 1.00 96.25 193 ASN A O 1
ATOM 1580 N N . GLN A 1 194 ? 11.614 3.277 16.946 1.00 95.94 194 GLN A N 1
ATOM 1581 C CA . GLN A 1 194 ? 12.302 2.238 16.162 1.00 95.94 194 GLN A CA 1
ATOM 1582 C C . GLN A 1 194 ? 11.861 2.236 14.692 1.00 95.94 194 GLN A C 1
ATOM 1584 O O . GLN A 1 194 ? 12.646 1.898 13.809 1.00 95.94 194 GLN A O 1
ATOM 1589 N N . ILE A 1 195 ? 10.611 2.615 14.425 1.00 95.12 195 ILE A N 1
ATOM 1590 C CA . ILE A 1 195 ? 10.016 2.659 13.084 1.00 95.12 195 ILE A CA 1
ATOM 1591 C C . ILE A 1 195 ? 10.408 3.931 12.333 1.00 95.12 195 ILE A C 1
ATOM 1593 O O . ILE A 1 195 ? 10.573 3.896 11.117 1.00 95.12 195 ILE A O 1
ATOM 1597 N N . GLN A 1 196 ? 10.584 5.055 13.023 1.00 94.19 196 GLN A N 1
ATOM 1598 C CA . GLN A 1 196 ? 10.834 6.346 12.388 1.00 94.19 196 GLN A CA 1
ATOM 1599 C C . GLN A 1 196 ? 12.062 6.345 11.447 1.00 94.19 196 GLN A C 1
ATOM 1601 O O . GLN A 1 196 ? 11.946 6.870 10.335 1.00 94.19 196 GLN A O 1
ATOM 1606 N N . PRO A 1 197 ? 13.217 5.738 11.790 1.00 93.69 197 PRO A N 1
ATOM 1607 C CA . PRO A 1 197 ? 14.324 5.592 10.843 1.00 93.69 197 PRO A CA 1
ATOM 1608 C C . PRO A 1 197 ? 13.942 4.765 9.608 1.00 93.69 197 PRO A C 1
ATOM 1610 O O . PRO A 1 197 ? 14.327 5.117 8.494 1.00 93.69 197 PRO A O 1
ATOM 1613 N N . LEU A 1 198 ? 13.132 3.714 9.787 1.00 93.62 198 LEU A N 1
ATOM 1614 C CA . LEU A 1 198 ? 12.649 2.872 8.691 1.00 93.62 198 LEU A CA 1
ATOM 1615 C C . LEU A 1 198 ? 11.684 3.626 7.774 1.00 93.62 198 LEU A C 1
ATOM 1617 O O . LEU A 1 198 ? 11.739 3.415 6.573 1.00 93.62 198 LEU A O 1
ATOM 1621 N N . LEU A 1 199 ? 10.847 4.530 8.296 1.00 92.25 199 LEU A N 1
ATOM 1622 C CA . LEU A 1 199 ? 9.999 5.402 7.470 1.00 92.25 199 LEU A CA 1
ATOM 1623 C C . LEU A 1 199 ? 10.845 6.343 6.601 1.00 92.25 199 LEU A C 1
ATOM 1625 O O . LEU A 1 199 ? 10.610 6.446 5.399 1.00 92.25 199 LEU A O 1
ATOM 1629 N N . ASN A 1 200 ? 11.874 6.973 7.180 1.00 90.12 200 ASN A N 1
ATOM 1630 C CA . ASN A 1 200 ? 12.800 7.829 6.428 1.00 90.12 200 ASN A CA 1
ATOM 1631 C C . ASN A 1 200 ? 13.519 7.060 5.317 1.00 90.12 200 ASN A C 1
ATOM 1633 O O . ASN A 1 200 ? 13.662 7.557 4.201 1.00 90.12 200 ASN A O 1
ATOM 1637 N N . GLN A 1 201 ? 13.962 5.839 5.608 1.00 88.75 201 GLN A N 1
ATOM 1638 C CA . GLN A 1 201 ? 14.625 5.016 4.610 1.00 88.75 201 GLN A CA 1
ATOM 1639 C C . GLN A 1 201 ? 13.613 4.455 3.589 1.00 88.75 201 GLN A C 1
ATOM 1641 O O . GLN A 1 201 ? 13.917 4.457 2.405 1.00 88.75 201 GLN A O 1
ATOM 1646 N N . GLN A 1 202 ? 12.386 4.091 3.986 1.00 88.12 202 GLN A N 1
ATOM 1647 C CA . GLN A 1 202 ? 11.305 3.634 3.095 1.00 88.12 202 GLN A CA 1
ATOM 1648 C C . GLN A 1 202 ? 10.894 4.706 2.078 1.00 88.12 202 GLN A C 1
ATOM 1650 O O . GLN A 1 202 ? 10.588 4.363 0.937 1.00 88.12 202 GLN A O 1
ATOM 1655 N N . ALA A 1 203 ? 10.918 5.988 2.461 1.00 84.25 203 ALA A N 1
ATOM 1656 C CA . ALA A 1 203 ? 10.693 7.085 1.522 1.00 84.25 203 ALA A CA 1
ATOM 1657 C C . ALA A 1 203 ? 11.665 6.993 0.332 1.00 84.25 203 ALA A C 1
ATOM 1659 O O . ALA A 1 203 ? 11.237 7.103 -0.815 1.00 84.25 203 ALA A O 1
ATOM 1660 N N . ASN A 1 204 ? 12.937 6.677 0.610 1.00 81.00 204 ASN A N 1
ATOM 1661 C CA . ASN A 1 204 ? 14.028 6.641 -0.367 1.00 81.00 204 ASN A CA 1
ATOM 1662 C C . ASN A 1 204 ? 14.267 5.263 -1.017 1.00 81.00 204 ASN A C 1
ATOM 1664 O O . ASN A 1 204 ? 14.748 5.184 -2.144 1.00 81.00 204 ASN A O 1
ATOM 1668 N N . GLU A 1 205 ? 13.921 4.175 -0.329 1.00 82.69 205 GLU A N 1
ATOM 1669 C CA . GLU A 1 205 ? 14.197 2.791 -0.722 1.00 82.69 205 GLU A CA 1
ATOM 1670 C C . GLU A 1 205 ? 12.944 1.908 -0.582 1.00 82.69 205 GLU A C 1
ATOM 1672 O O . GLU A 1 205 ? 12.888 0.945 0.187 1.00 82.69 205 GLU A O 1
ATOM 1677 N N . ALA A 1 206 ? 11.906 2.231 -1.352 1.00 78.38 206 ALA A N 1
ATOM 1678 C CA . ALA A 1 206 ? 10.588 1.608 -1.226 1.00 78.38 206 ALA A CA 1
ATOM 1679 C C . ALA A 1 206 ? 10.560 0.069 -1.399 1.00 78.38 206 ALA A C 1
ATOM 1681 O O . ALA A 1 206 ? 9.653 -0.587 -0.881 1.00 78.38 206 ALA A O 1
ATOM 1682 N N . GLU A 1 207 ? 11.529 -0.540 -2.101 1.00 73.94 207 GLU A N 1
ATOM 1683 C CA . GLU A 1 207 ? 11.600 -2.005 -2.222 1.00 73.94 207 GLU A CA 1
ATOM 1684 C C . GLU A 1 207 ? 12.219 -2.679 -0.996 1.00 73.94 207 GLU A C 1
ATOM 1686 O O . GLU A 1 207 ? 11.576 -3.551 -0.406 1.00 73.94 207 GLU A O 1
ATOM 1691 N N . SER A 1 208 ? 13.461 -2.310 -0.653 1.00 64.19 208 SER A N 1
ATOM 1692 C CA . SER A 1 208 ? 14.291 -3.016 0.335 1.00 64.19 208 SER A CA 1
ATOM 1693 C C . SER A 1 208 ? 13.639 -3.023 1.714 1.00 64.19 208 SER A C 1
ATOM 1695 O O . SER A 1 208 ? 13.830 -3.967 2.477 1.00 64.19 208 SER A O 1
ATOM 1697 N N . LEU A 1 209 ? 12.820 -2.007 2.001 1.00 63.50 209 LEU A N 1
ATOM 1698 C CA . LEU A 1 209 ? 12.190 -1.819 3.299 1.00 63.50 209 LEU A CA 1
ATOM 1699 C C . LEU A 1 209 ? 10.678 -1.912 3.328 1.00 63.50 209 LEU A C 1
ATOM 1701 O O . LEU A 1 209 ? 10.117 -1.892 4.425 1.00 63.50 209 LEU A O 1
ATOM 1705 N N . GLY A 1 210 ? 10.007 -2.054 2.180 1.00 65.00 210 GLY A N 1
ATOM 1706 C CA . GLY A 1 210 ? 8.543 -2.014 2.142 1.00 65.00 210 GLY A CA 1
ATOM 1707 C C . GLY A 1 210 ? 7.889 -3.024 3.096 1.00 65.00 210 GLY A C 1
ATOM 1708 O O . GLY A 1 210 ? 6.762 -2.817 3.525 1.00 65.00 210 GLY A O 1
ATOM 1709 N N . THR A 1 211 ? 8.604 -4.093 3.474 1.00 82.12 211 THR A N 1
ATOM 1710 C CA . THR A 1 211 ? 8.146 -5.087 4.457 1.00 82.12 211 THR A CA 1
ATOM 1711 C C . THR A 1 211 ? 8.907 -5.088 5.787 1.00 82.12 211 THR A C 1
ATOM 1713 O O . THR A 1 211 ? 8.548 -5.867 6.664 1.00 82.12 211 THR A O 1
ATOM 1716 N N . GLU A 1 212 ? 9.957 -4.286 5.979 1.00 90.44 212 GLU A N 1
ATOM 1717 C CA . GLU A 1 212 ? 10.719 -4.292 7.244 1.00 90.44 212 GLU A CA 1
ATOM 1718 C C . GLU A 1 212 ? 9.899 -3.713 8.397 1.00 90.44 212 GLU A C 1
ATOM 1720 O O . GLU A 1 212 ? 9.896 -4.274 9.491 1.00 90.44 212 GLU A O 1
ATOM 1725 N N . ILE A 1 213 ? 9.104 -2.670 8.133 1.00 93.81 213 ILE A N 1
ATOM 1726 C CA . ILE A 1 213 ? 8.142 -2.157 9.117 1.00 93.81 213 ILE A CA 1
ATOM 1727 C C . ILE A 1 213 ? 7.107 -3.241 9.456 1.00 93.81 213 ILE A C 1
ATOM 1729 O O . ILE A 1 213 ? 6.832 -3.477 10.630 1.00 93.81 213 ILE A O 1
ATOM 1733 N N . TYR A 1 214 ? 6.598 -3.970 8.454 1.00 93.38 214 TYR A N 1
ATOM 1734 C CA . TYR A 1 214 ? 5.712 -5.120 8.677 1.00 93.38 214 TYR A CA 1
ATOM 1735 C C . TYR A 1 214 ? 6.365 -6.184 9.575 1.00 93.38 214 TYR A C 1
ATOM 1737 O O . TYR A 1 214 ? 5.763 -6.605 10.562 1.00 93.38 214 TYR A O 1
ATOM 1745 N N . LYS A 1 215 ? 7.606 -6.592 9.278 1.00 92.50 215 LYS A N 1
ATOM 1746 C CA . LYS A 1 215 ? 8.350 -7.578 10.081 1.00 92.50 215 LYS A CA 1
ATOM 1747 C C . LYS A 1 215 ? 8.545 -7.098 11.516 1.00 92.50 215 LYS A C 1
ATOM 1749 O O . LYS A 1 215 ? 8.398 -7.887 12.446 1.00 92.50 215 LYS A O 1
ATOM 1754 N N . LEU A 1 216 ? 8.852 -5.813 11.702 1.00 94.81 216 LEU A N 1
ATOM 1755 C CA . LEU A 1 216 ? 9.019 -5.221 13.023 1.00 94.81 216 LEU A CA 1
ATOM 1756 C C . LEU A 1 216 ? 7.704 -5.198 13.810 1.00 94.81 216 LEU A C 1
ATOM 1758 O O . LEU A 1 216 ? 7.749 -5.389 15.024 1.00 94.81 216 LEU A O 1
ATOM 1762 N N . LEU A 1 217 ? 6.567 -4.971 13.149 1.00 95.25 217 LEU A N 1
ATOM 1763 C CA . LEU A 1 217 ? 5.237 -4.878 13.763 1.00 95.25 217 LEU A CA 1
ATOM 1764 C C . LEU A 1 217 ? 4.538 -6.226 13.967 1.00 95.25 217 LEU A C 1
ATOM 1766 O O . LEU A 1 217 ? 3.528 -6.284 14.669 1.00 95.25 217 LEU A O 1
ATOM 1770 N N . GLN A 1 218 ? 5.052 -7.307 13.382 1.00 94.62 218 GLN A N 1
ATOM 1771 C CA . GLN A 1 218 ? 4.450 -8.630 13.499 1.00 94.62 218 GLN A CA 1
ATOM 1772 C C . GLN A 1 218 ? 4.310 -9.049 14.974 1.00 94.62 218 GLN A C 1
ATOM 1774 O O . GLN A 1 218 ? 5.281 -9.069 15.730 1.00 94.62 218 GLN A O 1
ATOM 1779 N N . GLY A 1 219 ? 3.084 -9.389 15.375 1.00 95.38 219 GLY A N 1
ATOM 1780 C CA . GLY A 1 219 ? 2.732 -9.773 16.740 1.00 95.38 219 GLY A CA 1
ATOM 1781 C C . GLY A 1 219 ? 2.768 -8.640 17.770 1.00 95.38 219 GLY A C 1
ATOM 1782 O O . GLY A 1 219 ? 2.824 -8.940 18.962 1.00 95.38 219 GLY A O 1
ATOM 1783 N N . LYS A 1 220 ? 2.774 -7.366 17.356 1.00 96.69 220 LYS A N 1
ATOM 1784 C CA . LYS A 1 220 ? 2.903 -6.216 18.272 1.00 96.69 220 LYS A CA 1
ATOM 1785 C C . LYS A 1 220 ? 1.711 -5.267 18.274 1.00 96.69 220 LYS A C 1
ATOM 1787 O O . LYS A 1 220 ? 1.538 -4.562 19.262 1.00 96.69 220 LYS A O 1
ATOM 1792 N N . LEU A 1 221 ? 0.902 -5.243 17.214 1.00 97.12 221 LEU A N 1
ATOM 1793 C CA . LEU A 1 221 ? -0.205 -4.292 17.117 1.00 97.12 221 LEU A CA 1
ATOM 1794 C C . LEU A 1 221 ? -1.374 -4.675 18.024 1.00 97.12 221 LEU A C 1
ATOM 1796 O O . LEU A 1 221 ? -1.721 -5.852 18.166 1.00 97.12 221 LEU A O 1
ATOM 1800 N N . LYS A 1 222 ? -2.037 -3.660 18.571 1.00 97.56 222 LYS A N 1
ATOM 1801 C CA . LYS A 1 222 ? -3.392 -3.780 19.117 1.00 97.56 222 LYS A CA 1
ATOM 1802 C C . LYS A 1 222 ? -4.409 -3.587 17.997 1.00 97.56 222 LYS A C 1
ATOM 1804 O O . LYS A 1 222 ? -4.171 -2.829 17.056 1.00 97.56 222 LYS A O 1
ATOM 1809 N N . ALA A 1 223 ? -5.580 -4.209 18.111 1.00 97.00 223 ALA A N 1
ATOM 1810 C CA . ALA A 1 223 ? -6.625 -4.107 17.091 1.00 97.00 223 ALA A CA 1
ATOM 1811 C C . ALA A 1 223 ? -7.020 -2.650 16.798 1.00 97.00 223 ALA A C 1
ATOM 1813 O O . ALA A 1 223 ? -7.137 -2.250 15.639 1.00 97.00 223 ALA A O 1
ATOM 1814 N N . GLN A 1 224 ? -7.132 -1.845 17.858 1.00 96.88 224 GLN A N 1
ATOM 1815 C CA . GLN A 1 224 ? -7.532 -0.441 17.782 1.00 96.88 224 GLN A CA 1
ATOM 1816 C C . GLN A 1 224 ? -6.505 0.465 17.089 1.00 96.88 224 GLN A C 1
ATOM 1818 O O . GLN A 1 224 ? -6.864 1.563 16.668 1.00 96.88 224 GLN A O 1
ATOM 1823 N N . GLU A 1 225 ? -5.235 0.058 17.003 1.00 97.31 225 GLU A N 1
ATOM 1824 C CA . GLU A 1 225 ? -4.169 0.863 16.389 1.00 97.31 225 GLU A CA 1
ATOM 1825 C C . GLU A 1 225 ? -4.288 0.861 14.862 1.00 97.31 225 GLU A C 1
ATOM 1827 O O . GLU A 1 225 ? -3.923 1.840 14.215 1.00 97.31 225 GLU A O 1
ATOM 1832 N N . VAL A 1 226 ? -4.873 -0.189 14.275 1.00 97.62 226 VAL A N 1
ATOM 1833 C CA . VAL A 1 226 ? -5.214 -0.223 12.849 1.00 97.62 226 VAL A CA 1
ATOM 1834 C C . VAL A 1 226 ? -6.404 0.699 12.591 1.00 97.62 226 VAL A C 1
ATOM 1836 O O . VAL A 1 226 ? -7.451 0.573 13.223 1.00 97.62 226 VAL A O 1
ATOM 1839 N N . LYS A 1 227 ? -6.251 1.632 11.648 1.00 97.62 227 LYS A N 1
ATOM 1840 C CA . LYS A 1 227 ? -7.297 2.598 11.269 1.00 97.62 227 LYS A CA 1
ATOM 1841 C C . LYS A 1 227 ? -7.884 2.285 9.908 1.00 97.62 227 LYS A C 1
ATOM 1843 O O . LYS A 1 227 ? -9.101 2.303 9.733 1.00 97.62 227 LYS A O 1
ATOM 1848 N N . ALA A 1 228 ? -7.021 1.940 8.960 1.00 97.69 228 ALA A N 1
ATOM 1849 C CA . ALA A 1 228 ? -7.451 1.555 7.633 1.00 97.69 228 ALA A CA 1
ATOM 1850 C C . ALA A 1 228 ? -6.525 0.520 6.999 1.00 97.69 228 ALA A C 1
ATOM 1852 O O . ALA A 1 228 ? -5.387 0.316 7.421 1.00 97.69 228 ALA A O 1
ATOM 1853 N N . VAL A 1 229 ? -7.018 -0.100 5.939 1.00 96.88 229 VAL A N 1
ATOM 1854 C CA . VAL A 1 229 ? -6.250 -0.946 5.029 1.00 96.88 229 VAL A CA 1
ATOM 1855 C C . VAL A 1 229 ? -6.480 -0.481 3.599 1.00 96.88 229 VAL A C 1
ATOM 1857 O O . VAL A 1 229 ? -7.558 0.025 3.274 1.00 96.88 229 VAL A O 1
ATOM 1860 N N . LEU A 1 230 ? -5.474 -0.644 2.744 1.00 95.94 230 LEU A N 1
ATOM 1861 C CA . LEU A 1 230 ? -5.526 -0.193 1.356 1.00 95.94 230 LEU A CA 1
ATOM 1862 C C . LEU A 1 230 ? -5.287 -1.361 0.406 1.00 95.94 230 LEU A C 1
ATOM 1864 O O . LEU A 1 230 ? -4.353 -2.140 0.601 1.00 95.94 230 LEU A O 1
ATOM 1868 N N . SER A 1 231 ? -6.066 -1.414 -0.670 1.00 94.81 231 SER A N 1
ATOM 1869 C CA . SER A 1 231 ? -5.730 -2.189 -1.865 1.00 94.81 231 SER A CA 1
ATOM 1870 C C . SER A 1 231 ? -5.406 -1.226 -2.995 1.00 94.81 231 SER A C 1
ATOM 1872 O O . SER A 1 231 ? -6.212 -0.373 -3.361 1.00 94.81 231 SER A O 1
ATOM 1874 N N . VAL A 1 232 ? -4.192 -1.329 -3.515 1.00 93.56 232 VAL A N 1
ATOM 1875 C CA . VAL A 1 232 ? -3.604 -0.427 -4.497 1.00 93.56 232 VAL A CA 1
ATOM 1876 C C . VAL A 1 232 ? -3.513 -1.152 -5.829 1.00 93.56 232 VAL A C 1
ATOM 1878 O O . VAL A 1 232 ? -2.926 -2.229 -5.938 1.00 93.56 232 VAL A O 1
ATOM 1881 N N . LYS A 1 233 ? -4.067 -0.557 -6.885 1.00 92.19 233 LYS A N 1
ATOM 1882 C CA . LYS A 1 233 ? -3.996 -1.100 -8.248 1.00 92.19 233 LYS A CA 1
ATOM 1883 C C . LYS A 1 233 ? -3.716 0.016 -9.251 1.00 92.19 233 LYS A C 1
ATOM 1885 O O . LYS A 1 233 ? -4.105 1.158 -9.065 1.00 92.19 233 LYS A O 1
ATOM 1890 N N . ILE A 1 234 ? -3.102 -0.298 -10.391 1.00 91.25 234 ILE A N 1
ATOM 1891 C CA . ILE A 1 234 ? -3.014 0.693 -11.484 1.00 91.25 234 ILE A CA 1
ATOM 1892 C C . ILE A 1 234 ? -4.410 0.970 -12.061 1.00 91.25 234 ILE A C 1
ATOM 1894 O O . ILE A 1 234 ? -4.759 2.106 -12.369 1.00 91.25 234 ILE A O 1
ATOM 1898 N N . SER A 1 235 ? -5.198 -0.092 -12.241 1.00 89.06 235 SER A N 1
ATOM 1899 C CA . SER A 1 235 ? -6.558 -0.046 -12.777 1.00 89.06 235 SER A CA 1
ATOM 1900 C C . SER A 1 235 ? -7.383 -1.259 -12.341 1.00 89.06 235 SER A C 1
ATOM 1902 O O . SER A 1 235 ? -6.827 -2.319 -12.023 1.00 89.06 235 SER A O 1
ATOM 1904 N N . ASN A 1 236 ? -8.708 -1.106 -12.406 1.00 85.56 236 ASN A N 1
ATOM 1905 C CA . ASN A 1 236 ? -9.712 -2.049 -11.906 1.00 85.56 236 ASN A CA 1
ATOM 1906 C C . ASN A 1 236 ? -10.223 -3.012 -12.983 1.00 85.56 236 ASN A C 1
ATOM 1908 O O . ASN A 1 236 ? -11.378 -2.968 -13.401 1.00 85.56 236 ASN A O 1
ATOM 1912 N N . ARG A 1 237 ? -9.356 -3.917 -13.440 1.00 84.25 237 ARG A N 1
ATOM 1913 C CA . ARG A 1 237 ? -9.793 -5.046 -14.280 1.00 84.25 237 ARG A CA 1
ATOM 1914 C C . ARG A 1 237 ? -10.727 -5.977 -13.483 1.00 84.25 237 ARG A C 1
ATOM 1916 O O . ARG A 1 237 ? -10.592 -6.027 -12.261 1.00 84.25 237 ARG A O 1
ATOM 1923 N N . PRO A 1 238 ? -11.663 -6.705 -14.128 1.00 85.19 238 PRO A N 1
ATOM 1924 C CA . PRO A 1 238 ? -12.637 -7.546 -13.430 1.00 85.19 238 PRO A CA 1
ATOM 1925 C C . PRO A 1 238 ? -12.043 -8.464 -12.354 1.00 85.19 238 PRO A C 1
ATOM 1927 O O . PRO A 1 238 ? -12.531 -8.445 -11.230 1.00 85.19 238 PRO A O 1
ATOM 1930 N N . ASP A 1 239 ? -10.959 -9.175 -12.665 1.00 84.25 239 ASP A N 1
ATOM 1931 C CA . ASP A 1 239 ? -10.208 -10.043 -11.749 1.00 84.25 239 ASP A CA 1
ATOM 1932 C C . ASP A 1 239 ? -9.728 -9.299 -10.491 1.00 84.25 239 ASP A C 1
ATOM 1934 O O . ASP A 1 239 ? -9.939 -9.750 -9.366 1.00 84.25 239 ASP A O 1
ATOM 1938 N N . ARG A 1 240 ? -9.172 -8.097 -10.671 1.00 84.50 240 ARG A N 1
ATOM 1939 C CA . ARG A 1 240 ? -8.649 -7.261 -9.579 1.00 84.50 240 ARG A CA 1
ATOM 1940 C C . ARG A 1 240 ? -9.750 -6.710 -8.676 1.00 84.50 240 ARG A C 1
ATOM 1942 O O . ARG A 1 240 ? -9.508 -6.487 -7.494 1.00 84.50 240 ARG A O 1
ATOM 1949 N N . ARG A 1 241 ? -10.955 -6.492 -9.217 1.00 89.19 241 ARG A N 1
ATOM 1950 C CA . ARG A 1 241 ? -12.102 -5.995 -8.438 1.00 89.19 241 ARG A CA 1
ATOM 1951 C C . ARG A 1 241 ? -12.595 -7.032 -7.444 1.00 89.19 241 ARG A C 1
ATOM 1953 O O . ARG A 1 241 ? -12.821 -6.695 -6.288 1.00 89.19 241 ARG A O 1
ATOM 1960 N N . TYR A 1 242 ? -12.734 -8.284 -7.877 1.00 89.69 242 TYR A N 1
ATOM 1961 C CA . TYR A 1 242 ? -13.212 -9.352 -6.999 1.00 89.69 242 TYR A CA 1
ATOM 1962 C C . TYR A 1 242 ? -12.227 -9.678 -5.882 1.00 89.69 242 TYR A C 1
ATOM 1964 O O . TYR A 1 242 ? -12.670 -9.942 -4.768 1.00 89.69 242 TYR A O 1
ATOM 1972 N N . GLN A 1 243 ? -10.920 -9.588 -6.148 1.00 89.88 243 GLN A N 1
ATOM 1973 C CA . GLN A 1 243 ? -9.914 -9.709 -5.095 1.00 89.88 243 GLN A CA 1
ATOM 1974 C C . GLN A 1 243 ? -10.149 -8.662 -3.992 1.00 89.88 243 GLN A C 1
ATOM 1976 O O . GLN A 1 243 ? -10.352 -9.036 -2.842 1.00 89.88 243 GLN A O 1
ATOM 1981 N N . ALA A 1 244 ? -10.215 -7.371 -4.339 1.00 91.44 244 ALA A N 1
ATOM 1982 C CA . ALA A 1 244 ? -10.429 -6.306 -3.354 1.00 91.44 244 ALA A CA 1
ATOM 1983 C C . ALA A 1 244 ? -11.783 -6.427 -2.624 1.00 91.44 244 ALA A C 1
ATOM 1985 O O . ALA A 1 244 ? -11.868 -6.200 -1.418 1.00 91.44 244 ALA A O 1
ATOM 1986 N N . LEU A 1 245 ? -12.847 -6.836 -3.329 1.00 92.31 245 LEU A N 1
ATOM 1987 C CA . LEU A 1 245 ? -14.160 -7.084 -2.721 1.00 92.31 245 LEU A CA 1
ATOM 1988 C C . LEU A 1 245 ? -14.127 -8.232 -1.700 1.00 92.31 245 LEU A C 1
ATOM 1990 O O . LEU A 1 245 ? -14.760 -8.137 -0.650 1.00 92.31 245 LEU A O 1
ATOM 1994 N N . TYR A 1 246 ? -13.389 -9.303 -1.991 1.00 92.25 246 TYR A N 1
ATOM 1995 C CA . TYR A 1 246 ? -13.221 -10.415 -1.059 1.00 92.25 246 TYR A CA 1
ATOM 1996 C C . TYR A 1 246 ? -12.396 -10.003 0.167 1.00 92.25 246 TYR A C 1
ATOM 1998 O O . TYR A 1 246 ? -12.808 -10.255 1.299 1.00 92.25 246 TYR A O 1
ATOM 2006 N N . GLU A 1 247 ? -11.279 -9.301 -0.047 1.00 92.88 247 GLU A N 1
ATOM 2007 C CA . GLU A 1 247 ? -10.441 -8.758 1.028 1.00 92.88 247 GLU A CA 1
ATOM 2008 C C . GLU A 1 247 ? -11.248 -7.873 1.979 1.00 92.88 247 GLU A C 1
ATOM 2010 O O . GLU A 1 247 ? -11.229 -8.089 3.193 1.00 92.88 247 GLU A O 1
ATOM 2015 N N . THR A 1 248 ? -12.004 -6.909 1.440 1.00 94.50 248 THR A N 1
ATOM 2016 C CA . THR A 1 248 ? -12.801 -6.020 2.287 1.00 94.50 248 THR A CA 1
ATOM 2017 C C . THR A 1 248 ? -13.920 -6.760 3.012 1.00 94.50 248 THR A C 1
ATOM 2019 O O . THR A 1 248 ? -14.157 -6.500 4.191 1.00 94.50 248 THR A O 1
ATOM 2022 N N . ALA A 1 249 ? -14.577 -7.732 2.367 1.00 93.94 249 ALA A N 1
ATOM 2023 C CA . ALA A 1 249 ? -15.634 -8.508 3.008 1.00 93.94 249 ALA A CA 1
ATOM 2024 C C . ALA A 1 249 ? -15.117 -9.209 4.271 1.00 93.94 249 ALA A C 1
ATOM 2026 O O . ALA A 1 249 ? -15.796 -9.180 5.298 1.00 93.94 249 ALA A O 1
ATOM 2027 N N . MET A 1 250 ? -13.904 -9.767 4.207 1.00 94.62 250 MET A N 1
ATOM 2028 C CA . MET A 1 250 ? -13.249 -10.426 5.335 1.00 94.62 250 MET A CA 1
ATOM 2029 C C . MET A 1 250 ? -12.811 -9.429 6.407 1.00 94.62 250 MET A C 1
ATOM 2031 O O . MET A 1 250 ? -13.151 -9.602 7.576 1.00 94.62 250 MET A O 1
ATOM 2035 N N . ILE A 1 251 ? -12.112 -8.357 6.026 1.00 95.25 251 ILE A N 1
ATOM 2036 C CA . ILE A 1 251 ? -11.596 -7.364 6.980 1.00 95.25 251 ILE A CA 1
ATOM 2037 C C . ILE A 1 251 ? -12.737 -6.656 7.712 1.00 95.25 251 ILE A C 1
ATOM 2039 O O . ILE A 1 251 ? -12.684 -6.518 8.932 1.00 95.25 251 ILE A O 1
ATOM 2043 N N . LYS A 1 252 ? -13.795 -6.258 6.999 1.00 94.75 252 LYS A N 1
ATOM 2044 C CA . LYS A 1 252 ? -14.971 -5.622 7.601 1.00 94.75 252 LYS A CA 1
ATOM 2045 C C . LYS A 1 252 ? -15.779 -6.589 8.458 1.00 94.75 252 LYS A C 1
ATOM 2047 O O . LYS A 1 252 ? -16.244 -6.182 9.516 1.00 94.75 252 LYS A O 1
ATOM 2052 N N . ALA A 1 253 ? -15.912 -7.857 8.058 1.00 94.88 253 ALA A N 1
ATOM 2053 C CA . ALA A 1 253 ? -16.582 -8.859 8.888 1.00 94.88 253 ALA A CA 1
ATOM 2054 C C . ALA A 1 253 ? -15.833 -9.086 10.209 1.00 94.88 253 ALA A C 1
ATOM 2056 O O . ALA A 1 253 ? -16.461 -9.087 11.267 1.00 94.88 253 ALA A O 1
ATOM 2057 N N . ILE A 1 254 ? -14.501 -9.220 10.156 1.00 95.31 254 ILE A N 1
ATOM 2058 C CA . ILE A 1 254 ? -13.652 -9.335 11.350 1.00 95.31 254 ILE A CA 1
ATOM 2059 C C . ILE A 1 254 ? -13.779 -8.073 12.198 1.00 95.31 254 ILE A C 1
ATOM 2061 O O . ILE A 1 254 ? -14.075 -8.171 13.384 1.00 95.31 254 ILE A O 1
ATOM 2065 N N . GLY A 1 255 ? -13.595 -6.897 11.590 1.00 95.06 255 GLY A N 1
ATOM 2066 C CA . GLY A 1 255 ? -13.665 -5.625 12.295 1.00 95.06 255 GLY A CA 1
ATOM 2067 C C . GLY A 1 255 ? -15.002 -5.456 13.009 1.00 95.06 255 GLY A C 1
ATOM 2068 O O . GLY A 1 255 ? -15.027 -5.255 14.218 1.00 95.06 255 GLY A O 1
ATOM 2069 N N . TYR A 1 256 ? -16.112 -5.673 12.304 1.00 94.00 256 TYR A N 1
ATOM 2070 C CA . TYR A 1 256 ? -17.454 -5.601 12.875 1.00 94.00 256 TYR A CA 1
ATOM 2071 C C . TYR A 1 256 ? -17.666 -6.602 14.019 1.00 94.00 256 TYR A C 1
ATOM 2073 O O . TYR A 1 256 ? -18.124 -6.211 15.092 1.00 94.00 256 TYR A O 1
ATOM 2081 N N . ALA A 1 257 ? -17.312 -7.878 13.818 1.00 93.62 257 ALA A N 1
ATOM 2082 C CA . ALA A 1 257 ? -17.446 -8.911 14.848 1.00 93.62 257 ALA A CA 1
ATOM 2083 C C . ALA A 1 257 ? -16.641 -8.579 16.111 1.00 93.62 257 ALA A C 1
ATOM 2085 O O . ALA A 1 257 ? -17.027 -8.973 17.204 1.00 93.62 257 ALA A O 1
ATOM 2086 N N . CYS A 1 258 ? -15.549 -7.838 15.956 1.00 95.25 258 CYS A N 1
ATOM 2087 C CA . CYS A 1 258 ? -14.608 -7.476 17.003 1.00 95.25 258 CYS A CA 1
ATOM 2088 C C . CYS A 1 258 ? -14.772 -6.034 17.523 1.00 95.25 258 CYS A C 1
ATOM 2090 O O . CYS A 1 258 ? -13.925 -5.556 18.280 1.00 95.25 258 CYS A O 1
ATOM 2092 N N . GLY A 1 259 ? -15.824 -5.317 17.107 1.00 94.81 259 GLY A N 1
ATOM 2093 C CA . GLY A 1 259 ? -16.068 -3.926 17.510 1.00 94.81 259 GLY A CA 1
ATOM 2094 C C . GLY A 1 259 ? -15.022 -2.920 17.008 1.00 94.81 259 GLY A C 1
ATOM 2095 O O . GLY A 1 259 ? -14.891 -1.838 17.572 1.00 94.81 259 GLY A O 1
ATOM 2096 N N . GLN A 1 260 ? -14.265 -3.267 15.968 1.00 95.56 260 GLN A N 1
ATOM 2097 C CA . GLN A 1 260 ? -13.263 -2.410 15.345 1.00 95.56 260 GLN A CA 1
ATOM 2098 C C . GLN A 1 260 ? -13.869 -1.618 14.185 1.00 95.56 260 GLN A C 1
ATOM 2100 O O . GLN A 1 260 ? -14.555 -2.171 13.323 1.00 95.56 260 GLN A O 1
ATOM 2105 N N . ASN A 1 261 ? -13.553 -0.325 14.113 1.00 93.94 261 ASN A N 1
ATOM 2106 C CA . ASN A 1 261 ? -13.986 0.555 13.027 1.00 93.94 261 ASN A CA 1
ATOM 2107 C C . ASN A 1 261 ? -12.910 0.690 11.938 1.00 93.94 261 ASN A C 1
ATOM 2109 O O . ASN A 1 261 ? -12.490 1.792 11.587 1.00 93.94 261 ASN A O 1
ATOM 2113 N N . TRP A 1 262 ? -12.406 -0.439 11.440 1.00 96.38 262 TRP A N 1
ATOM 2114 C CA . TRP A 1 262 ? -11.394 -0.430 10.388 1.00 96.38 262 TRP A CA 1
ATOM 2115 C C . TRP A 1 262 ? -11.998 0.013 9.058 1.00 96.38 262 TRP A C 1
ATOM 2117 O O . TRP A 1 262 ? -13.001 -0.544 8.598 1.00 96.38 262 TRP A O 1
ATOM 2127 N N . LYS A 1 263 ? -11.366 0.993 8.415 1.00 96.94 263 LYS A N 1
ATOM 2128 C CA . LYS A 1 263 ? -11.723 1.436 7.065 1.00 96.94 263 LYS A CA 1
ATOM 2129 C C . LYS A 1 263 ? -10.986 0.599 6.016 1.00 96.94 263 LYS A C 1
ATOM 2131 O O . LYS A 1 263 ? -9.879 0.119 6.24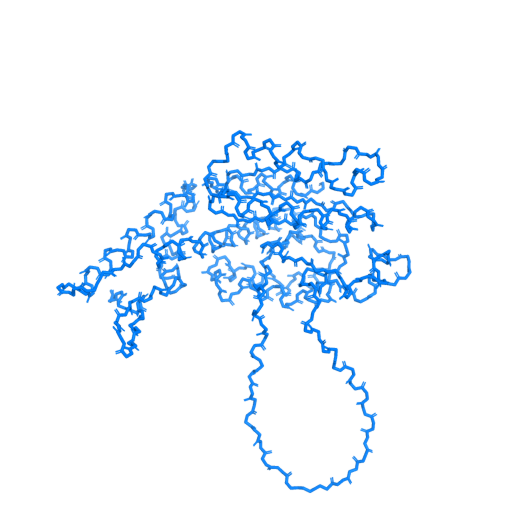4 1.00 96.94 263 LYS A O 1
ATOM 2136 N N . TYR A 1 264 ? -11.601 0.410 4.863 1.00 96.69 264 TYR A N 1
ATOM 2137 C CA . TYR A 1 264 ? -11.022 -0.238 3.701 1.00 96.69 264 TYR A CA 1
ATOM 2138 C C . TYR A 1 264 ? -11.117 0.717 2.520 1.00 96.69 264 TYR A C 1
ATOM 2140 O O . TYR A 1 264 ? -12.211 1.123 2.118 1.00 96.69 264 TYR A O 1
ATOM 2148 N N . TYR A 1 265 ? -9.969 1.029 1.928 1.00 96.69 265 TYR A N 1
ATOM 2149 C CA . TYR A 1 265 ? -9.892 1.905 0.771 1.00 96.69 265 TYR A CA 1
ATOM 2150 C C . TYR A 1 265 ? -9.357 1.182 -0.452 1.00 96.69 265 TYR A C 1
ATOM 2152 O O . TYR A 1 265 ? -8.379 0.434 -0.398 1.00 96.69 265 TYR A O 1
ATOM 2160 N N . MET A 1 266 ? -9.992 1.466 -1.584 1.00 95.50 266 MET A N 1
ATOM 2161 C CA . MET A 1 266 ? -9.490 1.075 -2.890 1.00 95.50 266 MET A CA 1
ATOM 2162 C C . MET A 1 266 ? -8.748 2.261 -3.498 1.00 95.50 266 MET A C 1
ATOM 2164 O O . MET A 1 266 ? -9.328 3.331 -3.665 1.00 95.50 266 MET A O 1
ATOM 2168 N N . VAL A 1 267 ? -7.483 2.077 -3.857 1.00 94.94 267 VAL A N 1
ATOM 2169 C CA . VAL A 1 267 ? -6.642 3.124 -4.441 1.00 94.94 267 VAL A CA 1
ATOM 2170 C C . VAL A 1 267 ? -6.272 2.735 -5.861 1.00 94.94 267 VAL A C 1
ATOM 2172 O O . VAL A 1 267 ? -5.727 1.656 -6.107 1.00 94.94 267 VAL A O 1
ATOM 2175 N N . THR A 1 268 ? -6.548 3.624 -6.810 1.00 94.25 268 THR A N 1
ATOM 2176 C CA . THR A 1 268 ? -6.184 3.441 -8.210 1.00 94.25 268 THR A CA 1
ATOM 2177 C C . THR A 1 268 ? -5.308 4.556 -8.739 1.00 94.25 268 THR A C 1
ATOM 2179 O O . THR A 1 268 ? -5.583 5.723 -8.498 1.00 94.25 268 THR A O 1
ATOM 2182 N N . ALA A 1 269 ? -4.276 4.211 -9.511 1.00 91.50 269 ALA A N 1
ATOM 2183 C CA . ALA A 1 269 ? -3.469 5.221 -10.203 1.00 91.50 269 ALA A CA 1
ATOM 2184 C C . ALA A 1 269 ? -4.251 5.892 -11.344 1.00 91.50 269 ALA A C 1
ATOM 2186 O O . ALA A 1 269 ? -4.104 7.079 -11.607 1.00 91.50 269 ALA A O 1
ATOM 2187 N N . LYS A 1 270 ? -5.093 5.125 -12.051 1.00 90.94 270 LYS A N 1
ATOM 2188 C CA . LYS A 1 270 ? -6.027 5.669 -13.045 1.00 90.94 270 LYS A CA 1
ATOM 2189 C C . LYS A 1 270 ? -7.340 6.069 -12.389 1.00 90.94 270 LYS A C 1
ATOM 2191 O O . LYS A 1 270 ? -7.762 5.433 -11.424 1.00 90.94 270 LYS A O 1
ATOM 2196 N N . GLN A 1 271 ? -8.027 7.035 -12.994 1.00 91.06 271 GLN A N 1
ATOM 2197 C CA . GLN A 1 271 ? -9.392 7.385 -12.618 1.00 91.06 271 GLN A CA 1
ATOM 2198 C C . GLN A 1 271 ? -10.294 6.143 -12.636 1.00 91.06 271 GLN A C 1
ATOM 2200 O O . GLN A 1 271 ? -10.407 5.457 -13.658 1.00 91.06 271 GLN A O 1
ATOM 2205 N N . ALA A 1 272 ? -10.934 5.854 -11.504 1.00 91.56 272 ALA A N 1
ATOM 2206 C CA . ALA A 1 272 ? -11.915 4.781 -11.410 1.00 91.56 272 ALA A CA 1
ATOM 2207 C C . ALA A 1 272 ? -13.163 5.132 -12.235 1.00 91.56 272 ALA A C 1
ATOM 2209 O O . ALA A 1 272 ? -13.649 6.267 -12.197 1.00 91.56 272 ALA A O 1
ATOM 2210 N N . SER A 1 273 ? -13.698 4.159 -12.979 1.00 92.25 273 SER A N 1
ATOM 2211 C CA . SER A 1 273 ? -14.943 4.366 -13.725 1.00 92.25 273 SER A CA 1
ATOM 2212 C C . SER A 1 273 ? -16.135 4.512 -12.772 1.00 92.25 273 SER A C 1
ATOM 2214 O O . SER A 1 273 ? -16.105 4.006 -11.649 1.00 92.25 273 SER A O 1
ATOM 2216 N N . LEU A 1 274 ? -17.231 5.132 -13.226 1.00 92.31 274 LEU A N 1
ATOM 2217 C CA . LEU A 1 274 ? -18.472 5.210 -12.438 1.00 92.31 274 LEU A CA 1
ATOM 2218 C C . LEU A 1 274 ? -18.985 3.824 -12.024 1.00 92.31 274 LEU A C 1
ATOM 2220 O O . LEU A 1 274 ? -19.531 3.664 -10.933 1.00 92.31 274 LEU A O 1
ATOM 2224 N N . SER A 1 275 ? -18.788 2.821 -12.880 1.00 91.81 275 SER A N 1
ATOM 2225 C CA . SER A 1 275 ? -19.134 1.432 -12.585 1.00 91.81 275 SER A CA 1
ATOM 2226 C C . SER A 1 275 ? -18.271 0.858 -11.467 1.00 91.81 275 SER A C 1
ATOM 2228 O O . SER A 1 275 ? -18.805 0.192 -10.587 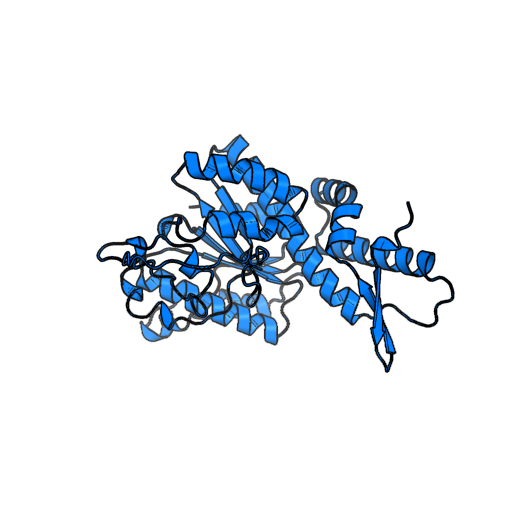1.00 91.81 275 SER A O 1
ATOM 2230 N N . ASP A 1 276 ? -16.965 1.139 -11.462 1.00 91.56 276 ASP A N 1
ATOM 2231 C CA . ASP A 1 276 ? -16.075 0.687 -10.388 1.00 91.56 276 ASP A CA 1
ATOM 2232 C C . ASP A 1 276 ? -16.438 1.359 -9.067 1.00 91.56 276 ASP A C 1
ATOM 2234 O O . ASP A 1 276 ? -16.634 0.668 -8.071 1.00 91.56 276 ASP A O 1
ATOM 2238 N N . VAL A 1 277 ? -16.623 2.685 -9.074 1.00 92.94 277 VAL A N 1
ATOM 2239 C CA . VAL A 1 277 ? -17.073 3.434 -7.891 1.00 92.94 277 VAL A CA 1
ATOM 2240 C C . VAL A 1 277 ? -18.380 2.845 -7.367 1.00 92.94 277 VAL A C 1
ATOM 2242 O O . VAL A 1 277 ? -18.467 2.511 -6.192 1.00 92.94 277 VAL A O 1
ATOM 2245 N N . LYS A 1 278 ? -19.372 2.625 -8.239 1.00 92.19 278 LYS A N 1
ATOM 2246 C CA . LYS A 1 278 ? -20.659 2.032 -7.856 1.00 92.19 278 LYS A CA 1
ATOM 2247 C C . LYS A 1 278 ? -20.501 0.640 -7.240 1.00 92.19 278 LYS A C 1
ATOM 2249 O O . LYS A 1 278 ? -21.132 0.372 -6.224 1.00 92.19 278 LYS A O 1
ATOM 2254 N N . ILE A 1 279 ? -19.705 -0.239 -7.850 1.00 90.81 279 ILE A N 1
ATOM 2255 C CA . ILE A 1 279 ? -19.500 -1.612 -7.363 1.00 90.81 279 ILE A CA 1
ATOM 2256 C C . ILE A 1 279 ? -18.860 -1.605 -5.973 1.00 90.81 279 ILE A C 1
ATOM 2258 O O . ILE A 1 279 ? -19.293 -2.356 -5.103 1.00 90.81 279 ILE A O 1
ATOM 2262 N N . PHE A 1 280 ? -17.859 -0.754 -5.754 1.00 92.44 280 PHE A N 1
ATOM 2263 C CA . PHE A 1 280 ? -17.129 -0.717 -4.492 1.00 92.44 280 PHE A CA 1
ATOM 2264 C C . PHE A 1 280 ? -17.905 -0.015 -3.371 1.00 92.44 280 PHE A C 1
ATOM 2266 O O . PHE A 1 280 ? -18.003 -0.563 -2.274 1.00 92.44 280 PHE A O 1
ATOM 2273 N N . THR A 1 281 ? -18.489 1.160 -3.633 1.00 91.12 281 THR A N 1
ATOM 2274 C CA . THR A 1 281 ? -19.064 2.007 -2.569 1.00 91.12 281 THR A CA 1
ATOM 2275 C C . THR A 1 281 ? -20.557 1.800 -2.343 1.00 91.12 281 THR A C 1
ATOM 2277 O O . THR A 1 281 ? -21.057 2.110 -1.267 1.00 91.12 281 THR A O 1
ATOM 2280 N N . LYS A 1 282 ? -21.291 1.258 -3.327 1.00 90.25 282 LYS A N 1
ATOM 2281 C CA . LYS A 1 282 ? -22.720 0.919 -3.169 1.00 90.25 282 LYS A CA 1
ATOM 2282 C C . LYS A 1 282 ? -22.966 -0.574 -2.960 1.00 90.25 282 LYS A C 1
ATOM 2284 O O . LYS A 1 282 ? -24.111 -0.977 -2.775 1.00 90.25 282 LYS A O 1
ATOM 2289 N N . GLY A 1 283 ? -21.920 -1.397 -3.027 1.00 88.00 283 GLY A N 1
ATOM 2290 C CA . GLY A 1 283 ? -22.008 -2.814 -2.702 1.00 88.00 283 GLY A CA 1
ATOM 2291 C C . GLY A 1 283 ? -22.259 -3.008 -1.207 1.00 88.00 283 GLY A C 1
ATOM 2292 O O . GLY A 1 283 ? -21.516 -2.476 -0.381 1.00 88.00 283 GLY A O 1
ATOM 2293 N N . ILE A 1 284 ? -23.290 -3.785 -0.868 1.00 90.19 284 ILE A N 1
ATOM 2294 C CA . ILE A 1 284 ? -23.535 -4.211 0.513 1.00 90.19 284 ILE A CA 1
ATOM 2295 C C . ILE A 1 284 ? -22.515 -5.295 0.857 1.00 90.19 284 ILE A C 1
ATOM 2297 O O . ILE A 1 284 ? -22.369 -6.279 0.127 1.00 90.19 284 ILE A O 1
ATOM 2301 N N . ALA A 1 285 ? -21.815 -5.126 1.974 1.00 91.62 285 ALA A N 1
ATOM 2302 C CA . ALA A 1 285 ? -20.874 -6.117 2.458 1.00 91.62 285 ALA A CA 1
ATOM 2303 C C . ALA A 1 285 ? -21.613 -7.428 2.811 1.00 91.62 285 ALA A C 1
ATOM 2305 O O . ALA A 1 285 ? -22.650 -7.377 3.481 1.00 91.62 285 ALA A O 1
ATOM 2306 N N . PRO A 1 286 ? -21.092 -8.615 2.441 1.00 93.44 286 PRO A N 1
ATOM 2307 C CA . PRO A 1 286 ? -21.787 -9.887 2.666 1.00 93.44 286 PRO A CA 1
ATOM 2308 C C . PRO A 1 286 ? -22.216 -10.137 4.120 1.00 93.44 286 PRO A C 1
ATOM 2310 O O . PRO A 1 286 ? -23.316 -10.628 4.370 1.00 93.44 286 PRO A O 1
ATOM 2313 N N . HIS A 1 287 ? -21.390 -9.745 5.096 1.00 91.56 287 HIS A N 1
ATOM 2314 C CA . HIS A 1 287 ? -21.729 -9.871 6.516 1.00 91.56 287 HIS A CA 1
ATOM 2315 C C . HIS A 1 287 ? -22.891 -8.950 6.930 1.00 91.56 287 HIS A C 1
ATOM 2317 O O . HIS A 1 287 ? -23.671 -9.324 7.800 1.00 91.56 287 HIS A O 1
ATOM 2323 N N . GLY A 1 288 ? -23.056 -7.794 6.276 1.00 93.12 288 GLY A N 1
ATOM 2324 C CA . GLY A 1 288 ? -24.205 -6.903 6.453 1.00 93.12 288 GLY A CA 1
ATOM 2325 C C . GLY A 1 288 ? -25.520 -7.582 6.072 1.00 93.12 288 GLY A C 1
ATOM 2326 O O . GLY A 1 288 ? -26.483 -7.530 6.834 1.00 93.12 288 GLY A O 1
ATOM 2327 N N . ILE A 1 289 ? -25.537 -8.323 4.957 1.00 93.88 289 ILE A N 1
ATOM 2328 C CA . ILE A 1 289 ? -26.704 -9.115 4.531 1.00 93.88 289 ILE A CA 1
ATOM 2329 C C . ILE A 1 289 ? -27.073 -10.144 5.607 1.00 93.88 289 ILE A C 1
ATOM 2331 O O . ILE A 1 289 ? -28.236 -10.228 6.004 1.00 93.88 289 ILE A O 1
ATOM 2335 N N . ALA A 1 290 ? -26.084 -10.887 6.118 1.00 93.25 290 ALA A N 1
ATOM 2336 C CA . ALA A 1 290 ? -26.296 -11.925 7.129 1.00 93.25 290 ALA A CA 1
ATOM 2337 C C . ALA A 1 290 ? -26.939 -11.383 8.419 1.00 93.25 290 ALA A C 1
ATOM 2339 O O . ALA A 1 290 ? -27.766 -12.059 9.029 1.00 93.25 290 ALA A O 1
ATOM 2340 N N . ILE A 1 291 ? -26.607 -10.147 8.804 1.00 92.50 291 ILE A N 1
ATOM 2341 C CA . ILE A 1 291 ? -27.151 -9.483 10.000 1.00 92.50 291 ILE A CA 1
ATOM 2342 C C . ILE A 1 291 ? -28.282 -8.489 9.694 1.00 92.50 291 ILE A C 1
ATOM 2344 O O . ILE A 1 291 ? -28.700 -7.751 10.587 1.00 92.50 291 ILE A O 1
ATOM 2348 N N . LYS A 1 292 ? -28.779 -8.458 8.449 1.00 94.94 292 LYS A N 1
ATOM 2349 C CA . LYS A 1 292 ? -29.847 -7.559 7.977 1.00 94.94 292 LYS A CA 1
ATOM 2350 C C . LYS A 1 292 ? -29.541 -6.069 8.209 1.00 94.94 292 LYS A C 1
ATOM 2352 O O . LYS A 1 292 ? -30.400 -5.314 8.659 1.00 94.94 292 LYS A O 1
ATOM 2357 N N . ARG A 1 293 ? -28.310 -5.645 7.906 1.00 93.06 293 ARG A N 1
ATOM 2358 C CA . ARG A 1 293 ? -27.860 -4.243 7.933 1.00 93.06 293 ARG A CA 1
ATOM 2359 C C . ARG A 1 293 ? -27.226 -3.849 6.602 1.00 93.06 293 ARG A C 1
ATOM 2361 O O . ARG A 1 293 ? -26.464 -4.614 6.014 1.00 93.06 293 ARG A O 1
ATOM 2368 N N . 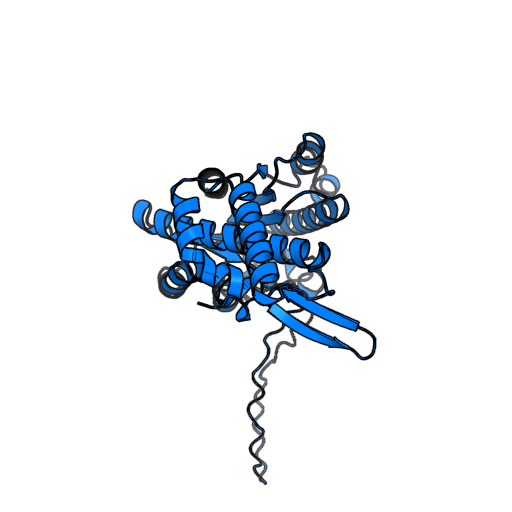GLU A 1 294 ? -27.486 -2.624 6.163 1.00 93.44 294 GLU A N 1
ATOM 2369 C CA . GLU A 1 294 ? -26.861 -2.040 4.973 1.00 93.44 294 GLU A CA 1
ATOM 2370 C C . GLU A 1 294 ? -25.459 -1.519 5.312 1.00 93.44 294 GLU A C 1
ATOM 2372 O O . GLU A 1 294 ? -25.241 -0.330 5.525 1.00 93.44 294 GLU A O 1
ATOM 2377 N N . LEU A 1 295 ? -24.502 -2.441 5.425 1.00 92.12 295 LEU A N 1
ATOM 2378 C CA . LEU A 1 295 ? -23.098 -2.103 5.650 1.00 92.12 295 LEU A CA 1
ATOM 2379 C C . LEU A 1 295 ? -22.375 -1.942 4.314 1.00 92.12 295 LEU A C 1
ATOM 2381 O O . LEU A 1 295 ? -22.480 -2.808 3.444 1.00 92.12 295 LEU A O 1
ATOM 2385 N N . ILE A 1 296 ? -21.627 -0.850 4.161 1.00 92.12 296 ILE A N 1
ATOM 2386 C CA . ILE A 1 296 ? -20.823 -0.591 2.963 1.00 92.12 296 ILE A CA 1
ATOM 2387 C C . ILE A 1 296 ? -19.616 -1.531 2.903 1.00 92.12 296 ILE A C 1
ATOM 2389 O O . ILE A 1 296 ? -19.007 -1.850 3.926 1.00 92.12 296 ILE A O 1
ATOM 2393 N N . SER A 1 297 ? -19.270 -1.984 1.697 1.00 90.44 297 SER A N 1
ATOM 2394 C CA . SER A 1 297 ? -18.134 -2.886 1.494 1.00 90.44 297 SER A CA 1
ATOM 2395 C C . SER A 1 297 ? -16.805 -2.132 1.455 1.00 90.44 297 SER A C 1
ATOM 2397 O O . SER A 1 297 ? -15.908 -2.449 2.223 1.00 90.44 297 SER A O 1
ATOM 2399 N N . VAL A 1 298 ? -16.654 -1.143 0.575 1.00 95.25 298 VAL A N 1
ATOM 2400 C CA . VAL A 1 298 ? -15.459 -0.287 0.494 1.00 95.25 298 VAL A CA 1
ATOM 2401 C C . VAL A 1 298 ? -15.862 1.113 0.930 1.00 95.25 298 VAL A C 1
ATOM 2403 O O . VAL A 1 298 ? -16.821 1.658 0.387 1.00 95.25 298 VAL A O 1
ATOM 2406 N N . ASP A 1 299 ? -15.138 1.694 1.888 1.00 95.81 299 ASP A N 1
ATOM 2407 C CA . ASP A 1 299 ? -15.492 3.006 2.441 1.00 95.81 299 ASP A CA 1
ATOM 2408 C C . ASP A 1 299 ? -15.330 4.109 1.398 1.00 95.81 299 ASP A C 1
ATOM 2410 O O . ASP A 1 299 ? -16.176 4.993 1.294 1.00 95.81 299 ASP A O 1
ATOM 2414 N N . GLN A 1 300 ? -14.261 4.038 0.600 1.00 95.19 300 GLN A N 1
ATOM 2415 C CA . GLN A 1 300 ? -14.029 4.983 -0.484 1.00 95.19 300 GLN A CA 1
ATOM 2416 C C . GLN A 1 300 ? -13.085 4.431 -1.558 1.00 95.19 300 GLN A C 1
ATOM 2418 O O . GLN A 1 300 ? -12.192 3.622 -1.285 1.00 95.19 300 GLN A O 1
ATOM 2423 N N . VAL A 1 301 ? -13.279 4.904 -2.791 1.00 94.75 301 VAL A N 1
ATOM 2424 C CA . VAL A 1 301 ? -12.353 4.687 -3.909 1.00 94.75 301 VAL A CA 1
ATOM 2425 C C . VAL A 1 301 ? -11.595 5.981 -4.188 1.00 94.75 301 VAL A C 1
ATOM 2427 O O . VAL A 1 301 ? -12.203 6.983 -4.561 1.00 94.75 301 VAL A O 1
ATOM 2430 N N . TYR A 1 302 ? -10.272 5.950 -4.062 1.00 93.88 302 TYR A N 1
ATOM 2431 C CA . TYR A 1 302 ? -9.397 7.072 -4.388 1.00 93.88 302 TYR A CA 1
ATOM 2432 C C . TYR A 1 302 ? -8.722 6.835 -5.726 1.00 93.88 302 TYR A C 1
ATOM 2434 O O . TYR A 1 302 ? -8.073 5.814 -5.937 1.00 93.88 302 TYR A O 1
ATOM 2442 N N . SER A 1 303 ? -8.844 7.805 -6.625 1.00 91.00 303 SER A N 1
ATOM 2443 C CA . SER A 1 303 ? -7.989 7.876 -7.806 1.00 91.00 303 SER A CA 1
ATOM 2444 C C . SER A 1 303 ? -6.777 8.718 -7.430 1.00 91.00 303 SER A C 1
ATOM 2446 O O . SER A 1 303 ? -6.837 9.939 -7.509 1.00 91.00 303 SER A O 1
ATOM 2448 N N . CYS A 1 304 ? -5.729 8.060 -6.931 1.00 82.88 304 CYS A N 1
ATOM 2449 C CA . CYS A 1 304 ? -4.485 8.697 -6.518 1.00 82.88 304 CYS A CA 1
ATOM 2450 C C . CYS A 1 304 ? -3.745 9.174 -7.763 1.00 82.88 304 CYS A C 1
ATOM 2452 O O . CYS A 1 304 ? -2.903 8.466 -8.327 1.00 82.88 304 CYS A O 1
ATOM 2454 N N . SER A 1 305 ? -4.090 10.381 -8.191 1.00 80.44 305 SER A N 1
ATOM 2455 C CA . SER A 1 305 ? -3.381 11.046 -9.260 1.00 80.44 305 SER A CA 1
ATOM 2456 C C . SER A 1 305 ? -2.083 11.593 -8.704 1.00 80.44 305 SER A C 1
ATOM 2458 O O . SER A 1 305 ? -1.100 11.490 -9.404 1.00 80.44 305 SER A O 1
ATOM 2460 N N . ASN A 1 306 ? -2.020 12.095 -7.470 1.00 87.25 306 ASN A N 1
ATOM 2461 C CA . ASN A 1 306 ? -0.813 12.733 -6.927 1.00 87.25 306 ASN A CA 1
ATOM 2462 C C . ASN A 1 306 ? -0.694 12.614 -5.387 1.00 87.25 306 ASN A C 1
ATOM 2464 O O . ASN A 1 306 ? -1.504 11.950 -4.740 1.00 87.25 306 ASN A O 1
ATOM 2468 N N . LYS A 1 307 ? 0.327 13.256 -4.793 1.00 88.19 307 LYS A N 1
ATOM 2469 C CA . LYS A 1 307 ? 0.592 13.224 -3.340 1.00 88.19 307 LYS A CA 1
ATOM 2470 C C . LYS A 1 307 ? -0.564 13.815 -2.520 1.00 88.19 307 LYS A C 1
ATOM 2472 O O . LYS A 1 307 ? -0.886 13.278 -1.463 1.00 88.19 307 LYS A O 1
ATOM 2477 N N . GLN A 1 308 ? -1.216 14.874 -3.006 1.00 90.25 308 GLN A N 1
ATOM 2478 C CA . GLN A 1 308 ? -2.338 15.517 -2.302 1.00 90.25 308 GLN A CA 1
ATOM 2479 C C . GLN A 1 308 ? -3.555 14.596 -2.169 1.00 90.25 308 GLN A C 1
ATOM 2481 O O . GLN A 1 308 ? -4.203 14.573 -1.123 1.00 90.25 308 GLN A O 1
ATOM 2486 N N . ASP A 1 309 ? -3.826 13.770 -3.182 1.00 91.00 309 ASP A N 1
ATOM 2487 C CA . ASP A 1 309 ? -4.913 12.787 -3.112 1.00 91.00 309 ASP A CA 1
ATOM 2488 C C . ASP A 1 309 ? -4.685 11.755 -1.992 1.00 91.00 309 ASP A C 1
ATOM 2490 O O . ASP A 1 309 ? -5.639 11.307 -1.352 1.00 91.00 309 ASP A O 1
ATOM 2494 N N . LEU A 1 310 ? -3.423 11.389 -1.725 1.00 91.62 310 LEU A N 1
ATOM 2495 C CA . LEU A 1 310 ? -3.071 10.489 -0.623 1.00 91.62 310 LEU A CA 1
ATOM 2496 C C . LEU A 1 310 ? -3.120 11.167 0.739 1.00 91.62 310 LEU A C 1
ATOM 2498 O O . LEU A 1 310 ? -3.492 10.505 1.703 1.00 91.62 310 LEU A O 1
ATOM 2502 N N . ILE A 1 311 ? -2.780 12.456 0.830 1.00 93.38 311 ILE A N 1
ATOM 2503 C CA . ILE A 1 311 ? -2.957 13.221 2.072 1.00 93.38 311 ILE A CA 1
ATOM 2504 C C . ILE A 1 311 ? -4.429 13.192 2.469 1.00 93.38 311 ILE A C 1
ATOM 2506 O O . ILE A 1 311 ? -4.739 12.777 3.582 1.00 93.38 311 ILE A O 1
ATOM 2510 N N . LYS A 1 312 ? -5.332 13.493 1.529 1.00 93.62 312 LYS A N 1
ATOM 2511 C CA . LYS A 1 312 ? -6.776 13.413 1.768 1.00 93.62 312 LYS A CA 1
ATOM 2512 C C . LYS A 1 312 ? -7.216 12.016 2.212 1.00 93.62 312 LYS A C 1
ATOM 2514 O O . LYS A 1 312 ? -7.993 11.886 3.149 1.00 93.62 312 LYS A O 1
ATOM 2519 N N . LEU A 1 313 ? -6.710 10.963 1.564 1.00 95.00 313 LEU A N 1
ATOM 2520 C CA . LEU A 1 313 ? -6.994 9.584 1.973 1.00 95.00 313 LEU A CA 1
ATOM 2521 C C . LEU A 1 313 ? -6.554 9.321 3.416 1.00 95.00 313 LEU A C 1
ATOM 2523 O O . LEU A 1 313 ? -7.288 8.676 4.164 1.00 95.00 313 LEU A O 1
ATOM 2527 N N . VAL A 1 314 ? -5.360 9.782 3.796 1.00 94.44 314 VAL A N 1
ATOM 2528 C CA . VAL A 1 314 ? -4.838 9.628 5.157 1.00 94.44 314 VAL A CA 1
ATOM 2529 C C . VAL A 1 314 ? -5.695 10.415 6.141 1.00 94.44 314 VAL A C 1
ATOM 2531 O O . VAL A 1 314 ? -6.116 9.834 7.131 1.00 94.44 314 VAL A O 1
ATOM 2534 N N . GLU A 1 315 ? -6.037 11.669 5.859 1.00 94.31 315 GLU A N 1
ATOM 2535 C CA . GLU A 1 315 ? -6.951 12.469 6.687 1.00 94.31 315 GLU A CA 1
ATOM 2536 C C . GLU A 1 315 ? -8.298 11.765 6.881 1.00 94.31 315 GLU A C 1
ATOM 2538 O O . GLU A 1 315 ? -8.746 11.598 8.012 1.00 94.31 315 GLU A O 1
ATOM 2543 N N . ASP A 1 316 ? -8.884 11.238 5.804 1.00 94.69 316 ASP A N 1
ATOM 2544 C CA . ASP A 1 316 ? -10.120 10.462 5.861 1.00 94.69 316 ASP A CA 1
ATOM 2545 C C . ASP A 1 316 ? -9.932 9.137 6.629 1.00 94.69 316 ASP A C 1
ATOM 2547 O O . ASP A 1 316 ? -10.895 8.579 7.153 1.00 94.69 316 ASP A O 1
ATOM 2551 N N . ALA A 1 317 ? -8.724 8.568 6.700 1.00 93.56 317 ALA A N 1
ATOM 2552 C CA . ALA A 1 317 ? -8.420 7.359 7.475 1.00 93.56 317 ALA A CA 1
ATOM 2553 C C . ALA A 1 317 ? -8.322 7.624 8.982 1.00 93.56 317 ALA A C 1
ATOM 2555 O O . ALA A 1 317 ? -8.635 6.735 9.780 1.00 93.56 317 ALA A O 1
ATOM 2556 N N . LEU A 1 318 ? -7.860 8.814 9.356 1.00 87.50 318 LEU A N 1
ATOM 2557 C CA . LEU A 1 318 ? -7.650 9.205 10.740 1.00 87.50 318 LEU A CA 1
ATOM 2558 C C . LEU A 1 318 ? -9.000 9.540 11.421 1.00 87.50 318 LEU A C 1
ATOM 2560 O O . LEU A 1 318 ? -9.977 9.859 10.738 1.00 87.50 318 LEU A O 1
ATOM 2564 N N . PRO A 1 319 ? -9.104 9.330 12.747 1.00 71.44 319 PRO A N 1
ATOM 2565 C CA . PRO A 1 319 ? -10.320 9.587 13.519 1.00 71.44 319 PRO A CA 1
ATOM 2566 C C . PRO A 1 319 ? -10.622 11.072 13.735 1.00 71.44 319 PRO A C 1
ATOM 2568 O O . PRO A 1 319 ? -9.662 11.875 13.785 1.00 71.44 319 PRO A O 1
#

Organism: NCBI:txid671072

InterPro domains:
  IPR011335 Restriction endonuclease type II-like [SSF52980] (173-313)
  IPR012415 Restriction endonuclease, type II, Cfr10I/Bse634I [PF07832] (13-318)

Secondary structure (DSSP, 8-state):
---GGGEEEEEETTEEEEEE-HHHHHHHHHHHHHHHHHTT--HHHHHHHHHHHHHHHHHHHTTT-S----HHHHHHHHHHHHHHHHHHHHHHHHHHHHHHH---EEEEEPPPTT-----------------------------TTS-TTGGGB-GGGGSTTSTTGGGTTTGGG---PPPSEEEEE-S-HHHHHHHHHHHHHHHH-TTTSTTHHHHHHTTTB-GGGEEEEEEEESS--HHHHHHHHHHHHHHHHHHHHTT---EEEEEESSPPPHHHHHHHHSSBPHHHHHTT---BS-SEEEE--SHHHHHHHHHHH--

Foldseek 3Di:
DQPPVQWDWDDDPVDIAIAGPLQVLCLVCVVVVVVCQVVFFFLVVSLVVSLVVVQVSCCVVQPPDPHDHDPVNSVVSSFVVQLLSVLLLLLVLQLVCCVPPVWLKDKAFFDFLPPDPPPPPDPDDDDDDDDDDDDDPPPPVPPNQFALVVQLAAPCQCPPPHQQVLCNVCRSVQDAGAAGMWIFTDPDPVLSVVCNVLSVVCSSRVPVRRCVNSVSRGNPDGLQRTQEGEHEDQADDPVSLVRLLRNLLSVVLSCVSRVHPYAYEYEHSDDYDPVSQCCQFQDARPVCVVVVHRHGRHPGYFNRGGSVSVSVVSVVSDD